Protein AF-A0A2D5WBP6-F1 (afdb_monomer)

Radius of gyration: 23.37 Å; Cα contacts (8 Å, |Δi|>4): 353; chains: 1; bounding box: 49×38×95 Å

Solvent-accessible surface area (backbone atoms only — not comparable to full-atom values): 12247 Å² total; per-residue (Å²): 132,54,73,69,54,52,53,49,34,51,57,61,33,51,63,61,48,54,41,59,81,73,72,44,51,53,65,51,37,51,44,50,39,27,38,42,24,31,17,54,13,14,31,41,15,18,74,62,54,48,64,76,69,55,46,50,49,27,56,52,50,47,52,52,54,51,51,57,45,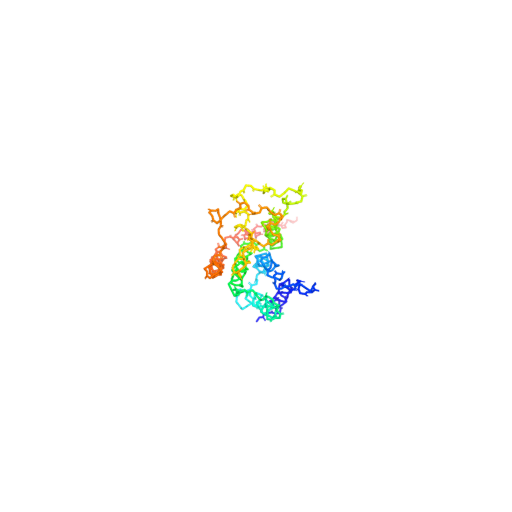33,71,73,38,96,73,54,63,84,32,46,67,24,18,51,30,23,32,47,6,38,19,31,35,15,28,20,57,10,56,78,44,42,93,45,15,68,63,52,17,52,50,43,31,50,50,34,47,46,35,49,39,54,49,44,56,52,40,74,75,48,100,60,88,62,47,76,48,59,57,71,59,48,46,50,40,44,74,63,4,43,36,40,52,24,40,11,11,16,64,40,60,47,67,73,31,72,85,34,24,70,31,29,23,41,82,78,53,46,70,90,77,51,70,72,57,56,16,89,53,52,4,55,48,34,27,53,51,9,50,49,46,34,57,55,43,59,62,59,68,73,69,69,70,67,76,70,62,70,76,67,64,74,83,81,78,81,85,82,84,81,78,88,78,134

Sequence (234 aa):
MQVRELKLVLLLGAVGYLPLAIGGSTLTLLIWLALVALAVGVLAGGLGLRPWPAGWAVPGSWMIALALVNSEAVRPLPTIVWGAMAWCGLFSLGLALGRWRPKWAWSASAATLAVCALASGLLTLGGLAEGGSGGIWPAATGALFLDLSPVAFVTECAGLDWMRHPAVYRSGGTAHMGPEVRTAWQGSLAGPGALVFGCLALVLSRHGARRQPWERQTDQTPQAQNRRHKSPAE

Foldseek 3Di:
DDPVLVVLLVVLLVQLCVCVVVVHALLRSLLSLLLQLLLSLLLCLLVPRDCPPSLVSSLVSSVVVSVVRQVPDPDHQPQLVLLSLQSLLSSLLSNLNNNVCSVCSNVSSVVSSVQLCCLQCVLLVQLVPDQDLAQSDDLLVLQVSLVSHSSQLSSLLSVDNPLPDPSRCNRRSSVPRDVVNHDRDPSVCSSNVSNVNSNVSNVVSVVVVVPPPPVVVVVPPPPPPPPPDDDDDD

pLDDT: mean 88.39, std 14.32, range [44.94, 98.62]

Mean predicted aligned error: 6.75 Å

Nearest PDB structures (foldseek):
  4fc4-assembly1_D  TM=1.980E-01  e=3.007E+00  Salmonella enterica subsp. enterica serovar Typhimurium str. ST4/74

Structure (mmCIF, N/CA/C/O backbone):
data_AF-A0A2D5WBP6-F1
#
_entry.id   AF-A0A2D5WBP6-F1
#
loop_
_atom_site.group_PDB
_atom_site.id
_atom_site.type_symbol
_atom_site.label_atom_id
_atom_site.label_alt_id
_atom_site.label_comp_id
_atom_site.label_asym_id
_atom_site.label_entity_id
_atom_site.label_seq_id
_atom_site.pdbx_PDB_ins_code
_atom_site.Cartn_x
_atom_site.Cartn_y
_atom_site.Cartn_z
_atom_site.occupancy
_atom_site.B_iso_or_equiv
_atom_site.auth_seq_id
_atom_site.auth_comp_id
_atom_site.auth_asym_id
_atom_site.auth_atom_id
_atom_site.pdbx_PDB_model_num
ATOM 1 N N . MET A 1 1 ? -23.920 -3.620 10.152 1.00 84.88 1 MET A N 1
ATOM 2 C CA . MET A 1 1 ? -22.912 -2.540 10.104 1.00 84.88 1 MET A CA 1
ATOM 3 C C . MET A 1 1 ? -23.521 -1.319 10.769 1.00 84.88 1 MET A C 1
ATOM 5 O O . MET A 1 1 ? -24.652 -0.989 10.442 1.00 84.88 1 MET A O 1
ATOM 9 N N . GLN A 1 2 ? -22.856 -0.715 11.751 1.00 94.62 2 GLN A N 1
ATOM 10 C CA . GLN A 1 2 ? -23.375 0.485 12.424 1.00 94.62 2 GLN A CA 1
ATOM 11 C C . GLN A 1 2 ? -23.222 1.720 11.517 1.00 94.62 2 GLN A C 1
ATOM 13 O O . GLN A 1 2 ? -22.303 1.769 10.701 1.00 94.62 2 GLN A O 1
ATOM 18 N N . VAL A 1 3 ? -24.057 2.755 11.689 1.00 95.56 3 VAL A N 1
ATOM 19 C CA . VAL A 1 3 ? -23.983 4.010 10.899 1.00 95.56 3 VAL A CA 1
ATOM 20 C C . VAL A 1 3 ? -22.582 4.634 10.947 1.00 95.56 3 VAL A C 1
ATOM 22 O O . VAL A 1 3 ? -22.075 5.122 9.940 1.00 95.56 3 VAL A O 1
ATOM 25 N N . ARG A 1 4 ? -21.918 4.573 12.107 1.00 96.06 4 ARG A N 1
ATOM 26 C CA . ARG A 1 4 ? -20.530 5.027 12.267 1.00 96.06 4 ARG A CA 1
ATOM 27 C C . ARG A 1 4 ? -19.553 4.244 11.383 1.00 96.06 4 ARG A C 1
ATOM 29 O O . ARG A 1 4 ? -18.696 4.855 10.758 1.00 96.06 4 ARG A O 1
ATOM 36 N N . GLU A 1 5 ? -19.674 2.917 11.327 1.00 95.00 5 GLU A N 1
ATOM 37 C CA . GLU A 1 5 ? -18.809 2.068 10.495 1.00 95.00 5 GLU A CA 1
ATOM 38 C C . GLU A 1 5 ? -19.017 2.367 9.012 1.00 95.00 5 GLU A C 1
ATOM 40 O O . GLU A 1 5 ? -18.039 2.502 8.288 1.00 95.00 5 GLU A O 1
ATOM 45 N N . LEU A 1 6 ? -20.271 2.550 8.583 1.00 96.62 6 LEU A N 1
ATOM 46 C CA . LEU A 1 6 ? -20.590 2.939 7.210 1.00 96.62 6 LEU A CA 1
ATOM 47 C C . LEU A 1 6 ? -19.904 4.257 6.830 1.00 96.62 6 LEU A C 1
ATOM 49 O O . LEU A 1 6 ? -19.245 4.325 5.798 1.00 96.62 6 LEU A O 1
ATOM 53 N N . LYS A 1 7 ? -20.009 5.288 7.682 1.00 96.88 7 LYS A N 1
ATOM 54 C CA . LYS A 1 7 ? -19.348 6.583 7.450 1.00 96.88 7 LYS A CA 1
ATOM 55 C C . LYS A 1 7 ? -17.833 6.428 7.313 1.00 96.88 7 LYS A C 1
ATOM 57 O O . LYS A 1 7 ? -17.249 7.018 6.414 1.00 96.88 7 LYS A O 1
ATOM 62 N N . LEU A 1 8 ? -17.204 5.617 8.167 1.00 96.44 8 LEU A N 1
ATOM 63 C CA . LEU A 1 8 ? -15.766 5.352 8.078 1.00 96.44 8 LEU A CA 1
ATOM 64 C C . LEU A 1 8 ? -15.395 4.608 6.794 1.00 96.44 8 LEU A C 1
ATOM 66 O O . LEU A 1 8 ? -14.428 4.990 6.148 1.00 96.44 8 LEU A O 1
ATOM 70 N N . VAL A 1 9 ? -16.162 3.589 6.400 1.00 96.81 9 VAL A N 1
ATOM 71 C CA . VAL A 1 9 ? -15.934 2.858 5.144 1.00 96.81 9 VAL A CA 1
ATOM 72 C C . VAL A 1 9 ? -16.043 3.793 3.944 1.00 96.81 9 VAL A C 1
ATOM 74 O O . VAL A 1 9 ? -15.182 3.745 3.075 1.00 96.81 9 VAL A O 1
ATOM 77 N N . LEU A 1 10 ? -17.048 4.672 3.912 1.00 97.19 10 LEU A N 1
ATOM 78 C CA . LEU A 1 10 ? -17.216 5.645 2.832 1.00 97.19 10 LEU A CA 1
ATOM 79 C C . LEU A 1 10 ? -16.068 6.659 2.793 1.00 97.19 10 LEU A C 1
ATOM 81 O O . LEU A 1 10 ? -15.509 6.892 1.729 1.00 97.19 10 LEU A O 1
ATOM 85 N N . LEU A 1 11 ? -15.683 7.225 3.942 1.00 97.12 11 LEU A N 1
ATOM 86 C CA . LEU A 1 11 ? -14.599 8.209 4.022 1.00 97.12 11 LEU A CA 1
ATOM 87 C C . LEU A 1 11 ? -13.245 7.604 3.637 1.00 97.12 11 LEU A C 1
ATOM 89 O O . LEU A 1 11 ? -12.533 8.166 2.812 1.00 97.12 11 LEU A O 1
ATOM 93 N N . LEU A 1 12 ? -12.891 6.452 4.211 1.00 96.69 12 LEU A N 1
ATOM 94 C CA . LEU A 1 12 ? -11.624 5.774 3.926 1.00 96.69 12 LEU A CA 1
ATOM 95 C C . LEU A 1 12 ? -11.617 5.181 2.515 1.00 96.69 12 LEU A C 1
ATOM 97 O O . LEU A 1 12 ? -10.601 5.239 1.832 1.00 96.69 12 LEU A O 1
ATOM 101 N N . GLY A 1 13 ? -12.761 4.667 2.059 1.00 95.88 13 GLY A N 1
ATOM 102 C CA . GLY A 1 13 ? -12.978 4.238 0.684 1.00 95.88 13 GLY A CA 1
ATOM 103 C C . GLY A 1 13 ? -12.700 5.377 -0.290 1.00 95.88 13 GLY A C 1
ATOM 104 O O . GLY A 1 13 ? -11.861 5.211 -1.168 1.00 95.88 13 GLY A O 1
ATOM 105 N N . ALA A 1 14 ? -13.312 6.548 -0.082 1.00 97.12 14 ALA A N 1
ATOM 106 C CA . ALA A 1 14 ? -13.176 7.726 -0.942 1.00 97.12 14 ALA A CA 1
ATOM 107 C C . ALA A 1 14 ? -11.716 8.150 -1.183 1.00 97.12 14 ALA A C 1
ATOM 109 O O . ALA A 1 14 ? -11.385 8.563 -2.293 1.00 97.12 14 ALA A O 1
ATOM 110 N N . VAL A 1 15 ? -10.824 7.974 -0.197 1.00 96.81 15 VAL A N 1
ATOM 111 C CA . VAL A 1 15 ? -9.387 8.280 -0.344 1.00 96.81 15 VAL A CA 1
ATOM 112 C C . VAL A 1 15 ? -8.768 7.539 -1.532 1.00 96.81 15 VAL A C 1
ATOM 114 O O . VAL A 1 15 ? -7.964 8.121 -2.254 1.00 96.81 15 VAL A O 1
ATOM 117 N N . GLY A 1 16 ? -9.161 6.289 -1.789 1.00 95.44 16 GLY A N 1
ATOM 118 C CA . GLY A 1 16 ? -8.625 5.498 -2.902 1.00 95.44 16 GLY A CA 1
ATOM 119 C C . GLY A 1 16 ? -9.040 5.989 -4.293 1.00 95.44 16 GLY A C 1
ATOM 120 O O . GLY A 1 16 ? -8.371 5.659 -5.265 1.00 95.44 16 GLY A O 1
ATOM 121 N N . TYR A 1 17 ? -10.093 6.805 -4.402 1.00 96.38 17 TYR A N 1
ATOM 122 C CA . TYR A 1 17 ? -10.635 7.280 -5.683 1.00 96.38 17 TYR A CA 1
ATOM 123 C C . TYR A 1 17 ? -10.051 8.625 -6.129 1.00 96.38 17 TYR A C 1
ATOM 125 O O . TYR A 1 17 ? -10.370 9.088 -7.223 1.00 96.38 17 TYR A O 1
ATOM 133 N N . LEU A 1 18 ? -9.193 9.257 -5.318 1.00 96.31 18 LEU A N 1
ATOM 134 C CA . LEU A 1 18 ? -8.644 10.585 -5.608 1.00 96.31 18 LEU A CA 1
ATOM 135 C C . LEU A 1 18 ? -7.992 10.698 -7.006 1.00 96.31 18 LEU A C 1
ATOM 137 O O . LEU A 1 18 ? -8.268 11.684 -7.689 1.00 96.31 18 LEU A O 1
ATOM 141 N N . PRO A 1 19 ? -7.216 9.709 -7.501 1.00 96.38 19 PRO A N 1
ATOM 142 C CA . PRO A 1 19 ? -6.655 9.765 -8.851 1.00 96.38 19 PRO A CA 1
ATOM 143 C C . PRO A 1 19 ? -7.711 9.819 -9.955 1.00 96.38 19 PRO A C 1
ATOM 145 O O . PRO A 1 19 ? -7.468 10.413 -10.998 1.00 96.38 19 PRO A O 1
ATOM 148 N N . LEU A 1 20 ? -8.888 9.227 -9.746 1.00 95.69 20 LEU A N 1
ATOM 149 C CA . LEU A 1 20 ? -9.944 9.202 -10.761 1.00 95.69 20 LEU A CA 1
ATOM 150 C C . LEU A 1 20 ? -10.606 10.569 -10.919 1.00 95.69 20 LEU A C 1
ATOM 152 O O . LEU A 1 20 ? -10.961 10.950 -12.030 1.00 95.69 20 LEU A O 1
ATOM 156 N N . ALA A 1 21 ? -10.689 11.343 -9.834 1.00 95.38 21 ALA A N 1
ATOM 157 C CA . ALA A 1 21 ? -11.211 12.708 -9.866 1.00 95.38 21 ALA A CA 1
ATOM 158 C C . ALA A 1 21 ? -10.348 13.665 -10.710 1.00 95.38 21 ALA A C 1
ATOM 160 O O . ALA A 1 21 ? -10.847 14.685 -11.174 1.00 95.38 21 ALA A O 1
ATOM 161 N N . ILE A 1 22 ? -9.071 13.332 -10.928 1.00 95.38 22 ILE A N 1
ATOM 162 C CA . ILE A 1 22 ? -8.126 14.112 -11.741 1.00 95.38 22 ILE A CA 1
ATOM 163 C C . ILE A 1 22 ? -7.831 13.461 -13.105 1.00 95.38 22 ILE A C 1
ATOM 165 O O . ILE A 1 22 ? -6.866 13.837 -13.763 1.00 95.38 22 ILE A O 1
ATOM 169 N N . GLY A 1 23 ? -8.631 12.473 -13.529 1.00 94.12 23 GLY A N 1
ATOM 170 C CA . GLY A 1 23 ? -8.447 11.784 -14.815 1.00 94.12 23 GLY A CA 1
ATOM 171 C C . GLY A 1 23 ? -7.235 10.844 -14.861 1.00 94.12 23 GLY A C 1
ATOM 172 O O . GLY A 1 23 ? -6.637 10.645 -15.916 1.00 94.12 23 GLY A O 1
ATOM 173 N N . GLY A 1 24 ? -6.832 10.291 -13.716 1.00 93.81 24 GLY A N 1
ATOM 174 C CA . GLY A 1 24 ? -5.684 9.397 -13.595 1.00 93.81 24 GLY A CA 1
ATOM 175 C C . GLY A 1 24 ? -5.861 8.066 -14.332 1.00 93.81 24 GLY A C 1
ATOM 176 O O . GLY A 1 24 ? -6.951 7.505 -14.405 1.00 93.81 24 GLY A O 1
ATOM 177 N N . SER A 1 25 ? -4.749 7.535 -14.841 1.00 95.81 25 SER A N 1
ATOM 178 C CA . SER A 1 25 ? -4.693 6.217 -15.489 1.00 95.81 25 SER A CA 1
ATOM 179 C C . SER A 1 25 ? -4.778 5.058 -14.482 1.00 95.81 25 SER A C 1
ATOM 181 O O . SER A 1 25 ? -4.604 5.255 -13.277 1.00 95.81 25 SER A O 1
ATOM 183 N N . THR A 1 26 ? -4.933 3.820 -14.968 1.00 96.38 26 THR A N 1
ATOM 184 C CA . THR A 1 26 ? -4.858 2.598 -14.142 1.00 96.38 26 THR A CA 1
ATOM 185 C C . THR A 1 26 ? -3.566 2.521 -13.330 1.00 96.38 26 THR A C 1
ATOM 187 O O . THR A 1 26 ? -3.593 2.173 -12.151 1.00 96.38 26 THR A O 1
ATOM 190 N N . LEU A 1 27 ? -2.431 2.887 -13.937 1.00 96.00 27 LEU A N 1
ATOM 191 C CA . LEU A 1 27 ? -1.142 2.907 -13.251 1.00 96.00 27 LEU A CA 1
ATOM 192 C C . LEU A 1 27 ? -1.107 3.987 -12.163 1.00 96.00 27 LEU A C 1
ATOM 194 O O . LEU A 1 27 ? -0.645 3.727 -11.057 1.00 96.00 27 LEU A O 1
ATOM 198 N N . THR A 1 28 ? -1.643 5.177 -12.444 1.00 96.12 28 THR A N 1
ATOM 199 C CA . THR A 1 28 ? -1.750 6.264 -11.458 1.00 96.12 28 THR A CA 1
ATOM 200 C C . THR A 1 28 ? -2.588 5.835 -10.254 1.00 96.12 28 THR A C 1
ATOM 202 O O . THR A 1 28 ? -2.184 6.063 -9.113 1.00 96.12 28 THR A O 1
ATOM 205 N N . LEU A 1 29 ? -3.720 5.167 -10.497 1.00 97.38 29 LEU A N 1
ATOM 206 C CA . LEU A 1 29 ? -4.553 4.599 -9.440 1.00 97.38 29 LEU A CA 1
ATOM 207 C C . LEU A 1 29 ? -3.783 3.546 -8.634 1.00 97.38 29 LEU A C 1
ATOM 209 O O . LEU A 1 29 ? -3.789 3.597 -7.409 1.00 97.38 29 LEU A O 1
ATOM 213 N N . LEU A 1 30 ? -3.082 2.625 -9.298 1.00 97.12 30 LEU A N 1
ATOM 214 C CA . LEU A 1 30 ? -2.323 1.574 -8.621 1.00 97.12 30 LEU A CA 1
ATOM 215 C C . LEU A 1 30 ? -1.198 2.137 -7.736 1.00 97.12 30 LEU A C 1
ATOM 217 O O . LEU A 1 30 ? -1.058 1.711 -6.591 1.00 97.12 30 LEU A O 1
ATOM 221 N N . ILE A 1 31 ? -0.435 3.116 -8.236 1.00 96.88 31 ILE A N 1
ATOM 222 C CA . ILE A 1 31 ? 0.614 3.816 -7.476 1.00 96.88 31 ILE A CA 1
ATOM 223 C C . ILE A 1 31 ? 0.009 4.487 -6.240 1.00 96.88 31 ILE A C 1
ATOM 225 O O . ILE A 1 31 ? 0.534 4.352 -5.136 1.00 96.88 31 ILE A O 1
ATOM 229 N N . TRP A 1 32 ? -1.117 5.182 -6.409 1.00 97.94 32 TRP A N 1
ATOM 230 C CA . TRP A 1 32 ? -1.810 5.830 -5.302 1.00 97.94 32 TRP A CA 1
ATOM 231 C C . TRP A 1 32 ? -2.267 4.828 -4.242 1.00 97.94 32 TRP A C 1
ATOM 233 O O . TRP A 1 32 ? -1.980 5.013 -3.061 1.00 97.94 32 TRP A O 1
ATOM 243 N N . LEU A 1 33 ? -2.918 3.736 -4.656 1.00 98.12 33 LEU A N 1
ATOM 244 C CA . LEU A 1 33 ? -3.364 2.678 -3.750 1.00 98.12 33 LEU A CA 1
ATOM 245 C C . LEU A 1 33 ? -2.189 2.048 -2.995 1.00 98.12 33 LEU A C 1
ATOM 247 O O . LEU A 1 33 ? -2.295 1.830 -1.790 1.00 98.12 33 LEU A O 1
ATOM 251 N N . ALA A 1 34 ? -1.053 1.822 -3.659 1.00 98.06 34 ALA A N 1
ATOM 252 C CA . ALA A 1 34 ? 0.156 1.313 -3.019 1.00 98.06 34 ALA A CA 1
ATOM 253 C C . ALA A 1 34 ? 0.676 2.246 -1.910 1.00 98.06 34 ALA A C 1
ATOM 255 O O . ALA A 1 34 ? 1.062 1.775 -0.840 1.00 98.06 34 ALA A O 1
ATOM 256 N N . LEU A 1 35 ? 0.638 3.564 -2.138 1.00 97.75 35 LEU A N 1
ATOM 257 C CA . LEU A 1 35 ? 1.054 4.568 -1.155 1.00 97.75 35 LEU A CA 1
ATOM 258 C C . LEU A 1 35 ? 0.102 4.650 0.041 1.00 97.75 35 LEU A C 1
ATOM 260 O O . LEU A 1 35 ? 0.549 4.721 1.187 1.00 97.75 35 LEU A O 1
ATOM 264 N N . VAL A 1 36 ? -1.210 4.662 -0.209 1.00 98.31 36 VAL A N 1
ATOM 265 C CA . VAL A 1 36 ? -2.195 4.946 0.846 1.00 98.31 36 VAL A CA 1
ATOM 266 C C . VAL A 1 36 ? -2.657 3.706 1.602 1.00 98.31 36 VAL A C 1
ATOM 268 O O . VAL A 1 36 ? -3.095 3.845 2.741 1.00 98.31 36 VAL A O 1
ATOM 271 N N . ALA A 1 37 ? -2.555 2.500 1.030 1.00 98.19 37 ALA A N 1
ATOM 272 C CA . ALA A 1 37 ? -3.151 1.293 1.608 1.00 98.19 37 ALA A CA 1
ATOM 273 C C . ALA A 1 37 ? -2.723 1.045 3.060 1.00 98.19 37 ALA A C 1
ATOM 275 O O . ALA A 1 37 ? -3.580 0.885 3.933 1.00 98.19 37 ALA A O 1
ATOM 276 N N . LEU A 1 38 ? -1.415 1.071 3.338 1.00 98.38 38 LEU A N 1
ATOM 277 C CA . LEU A 1 38 ? -0.888 0.843 4.685 1.00 98.38 38 LEU A CA 1
ATOM 278 C C . LEU A 1 38 ? -1.359 1.931 5.664 1.00 98.38 38 LEU A C 1
ATOM 280 O O . LEU A 1 38 ? -1.859 1.614 6.742 1.00 98.38 38 LEU A O 1
ATOM 284 N N . ALA A 1 39 ? -1.262 3.206 5.277 1.00 98.12 39 ALA A N 1
ATOM 285 C CA . ALA A 1 39 ? -1.651 4.342 6.112 1.00 98.12 39 ALA A CA 1
ATOM 286 C C . ALA A 1 39 ? -3.157 4.350 6.429 1.00 98.12 39 ALA A C 1
ATOM 288 O O . ALA A 1 39 ? -3.553 4.459 7.590 1.00 98.12 39 ALA A O 1
ATOM 289 N N . VAL A 1 40 ? -4.005 4.149 5.417 1.00 98.25 40 VAL A N 1
ATOM 290 C CA . VAL A 1 40 ? -5.460 4.040 5.592 1.00 98.25 40 VAL A CA 1
ATOM 291 C C . VAL A 1 40 ? -5.804 2.834 6.468 1.00 98.25 40 VAL A C 1
ATOM 293 O O . VAL A 1 40 ? -6.685 2.938 7.321 1.00 98.25 40 VAL A O 1
ATOM 296 N N . GLY A 1 41 ? -5.076 1.721 6.330 1.00 98.12 41 GLY A N 1
ATOM 297 C CA . GLY A 1 41 ? -5.1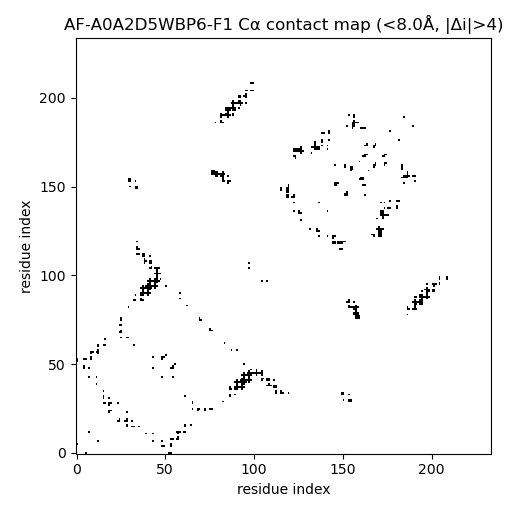60 0.587 7.247 1.00 98.12 41 GLY A CA 1
ATOM 298 C C . GLY A 1 41 ? -4.871 0.998 8.695 1.00 98.12 41 GLY A C 1
ATOM 299 O O . GLY A 1 41 ? -5.687 0.736 9.580 1.00 98.12 41 GLY A O 1
ATOM 300 N N . VAL A 1 42 ? -3.756 1.695 8.947 1.00 98.25 42 VAL A N 1
ATOM 301 C CA . VAL A 1 42 ? -3.385 2.205 10.285 1.00 98.25 42 VAL A CA 1
ATOM 302 C C . VAL A 1 42 ? -4.492 3.076 10.869 1.00 98.25 42 VAL A C 1
ATOM 304 O O . VAL A 1 42 ? -4.910 2.862 12.012 1.00 98.25 42 VAL A O 1
ATOM 307 N N . LEU A 1 43 ? -5.024 4.010 10.083 1.00 98.00 43 LEU A N 1
ATOM 308 C CA . LEU A 1 43 ? -6.117 4.872 10.518 1.00 98.00 43 LEU A CA 1
ATOM 309 C C . LEU A 1 43 ? -7.380 4.061 10.840 1.00 98.00 43 LEU A C 1
ATOM 311 O O . LEU A 1 43 ? -7.955 4.218 11.916 1.00 98.00 43 LEU A O 1
ATOM 315 N N . ALA A 1 44 ? -7.781 3.139 9.960 1.00 97.69 44 ALA A N 1
ATOM 316 C CA . ALA A 1 44 ? -8.929 2.259 10.174 1.00 97.69 44 ALA A CA 1
ATOM 317 C C . ALA A 1 44 ? -8.792 1.439 11.469 1.00 97.69 44 ALA A C 1
ATOM 319 O O . ALA A 1 44 ? -9.751 1.300 12.235 1.00 97.69 44 ALA A O 1
ATOM 320 N N . GLY A 1 45 ? -7.590 0.922 11.733 1.00 97.06 45 GLY A N 1
ATOM 321 C CA . GLY A 1 45 ? -7.285 0.106 12.904 1.00 97.06 45 GLY A CA 1
ATOM 322 C C . GLY A 1 45 ? -7.364 0.919 14.190 1.00 97.06 45 GLY A C 1
ATOM 323 O O . GLY A 1 45 ? -8.001 0.486 15.152 1.00 97.06 45 GLY A O 1
ATOM 324 N N . GLY A 1 46 ? -6.782 2.120 14.178 1.00 96.75 46 GLY A N 1
ATOM 325 C CA . GLY A 1 46 ? -6.784 3.031 15.320 1.00 96.75 46 GLY A CA 1
ATOM 326 C C . GLY A 1 46 ? -8.157 3.637 15.624 1.00 96.75 46 GLY A C 1
ATOM 327 O O . GLY A 1 46 ? -8.494 3.832 16.789 1.00 96.75 46 GLY A O 1
ATOM 328 N N . LEU A 1 47 ? -8.998 3.840 14.603 1.00 96.44 47 LEU A N 1
ATOM 329 C CA . LEU A 1 47 ? -10.395 4.271 14.760 1.00 96.44 47 LEU A CA 1
ATOM 330 C C . LEU A 1 47 ? -11.342 3.142 15.208 1.00 96.44 47 LEU A C 1
ATOM 332 O O . LEU A 1 47 ? -12.528 3.393 15.455 1.00 96.44 47 LEU A O 1
ATOM 336 N N . GLY A 1 48 ? -10.829 1.914 15.333 1.00 95.44 48 GLY A N 1
ATOM 337 C CA . GLY A 1 48 ? -11.564 0.761 15.841 1.00 95.44 48 GLY A CA 1
ATOM 338 C C . GLY A 1 48 ? -12.467 0.081 14.812 1.00 95.44 48 GLY A C 1
ATOM 339 O O . GLY A 1 48 ? -13.412 -0.604 15.208 1.00 95.44 48 GLY A O 1
ATOM 340 N N . LEU A 1 49 ? -12.199 0.235 13.509 1.00 96.50 49 LEU A N 1
ATOM 341 C CA . LEU A 1 49 ? -12.989 -0.417 12.465 1.00 96.50 49 LEU A CA 1
ATOM 342 C C . LEU A 1 49 ? -12.959 -1.944 12.656 1.00 96.50 49 LEU A C 1
ATOM 344 O O . LEU A 1 49 ? -11.908 -2.554 12.901 1.00 96.50 49 LEU A O 1
ATOM 348 N N . ARG A 1 50 ? -14.131 -2.586 12.598 1.00 95.81 50 ARG A N 1
ATOM 349 C CA . ARG A 1 50 ? -14.227 -4.046 12.722 1.00 95.81 50 ARG A CA 1
ATOM 350 C C . ARG A 1 50 ? -13.651 -4.683 11.457 1.00 95.81 50 ARG A C 1
ATOM 352 O O . ARG A 1 50 ? -14.107 -4.330 10.374 1.00 95.81 50 ARG A O 1
ATOM 359 N N . PRO A 1 51 ? -12.710 -5.641 11.561 1.00 94.25 51 PRO A N 1
ATOM 360 C CA . PRO A 1 51 ? -12.088 -6.237 10.381 1.00 94.25 51 PRO A CA 1
ATOM 361 C C . PRO A 1 51 ? -13.087 -6.843 9.399 1.00 94.25 51 PRO A C 1
ATOM 363 O O . PRO A 1 51 ? -12.965 -6.650 8.199 1.00 94.25 51 PRO A O 1
ATOM 366 N N . TRP A 1 52 ? -14.103 -7.532 9.918 1.00 94.56 52 TRP A N 1
ATOM 367 C CA . TRP A 1 52 ? -15.175 -8.113 9.122 1.00 94.56 52 TRP A CA 1
ATOM 368 C C . TRP A 1 52 ? -16.539 -7.622 9.625 1.00 94.56 52 TRP A C 1
ATOM 370 O O . TRP A 1 52 ? -16.754 -7.625 10.844 1.00 94.56 52 TRP A O 1
ATOM 380 N N . PRO A 1 53 ? -17.462 -7.224 8.728 1.00 94.69 53 PRO A N 1
ATOM 381 C CA . PRO A 1 53 ? -17.273 -7.029 7.279 1.00 94.69 53 PRO A CA 1
ATOM 382 C C . PRO A 1 53 ? -16.698 -5.645 6.910 1.00 94.69 53 PRO A C 1
ATOM 384 O O . PRO A 1 53 ? -16.175 -5.471 5.816 1.00 94.69 53 PRO A O 1
ATOM 387 N N . ALA A 1 54 ? -16.773 -4.661 7.814 1.00 94.75 54 ALA A N 1
ATOM 388 C CA . ALA A 1 54 ? -16.508 -3.256 7.489 1.00 94.75 54 ALA A CA 1
ATOM 389 C C . ALA A 1 54 ? -15.063 -2.987 7.024 1.00 94.75 54 ALA A C 1
ATOM 391 O O . ALA A 1 54 ? -14.856 -2.255 6.063 1.00 94.75 54 ALA A O 1
ATOM 392 N N . GLY A 1 55 ? -14.065 -3.602 7.663 1.00 93.81 55 GLY A N 1
ATOM 393 C CA . GLY A 1 55 ? -12.655 -3.446 7.299 1.00 93.81 55 GLY A CA 1
ATOM 394 C C . GLY A 1 55 ? -12.352 -3.882 5.868 1.00 93.81 55 GLY A C 1
ATOM 395 O O . GLY A 1 55 ? -11.638 -3.173 5.174 1.00 93.81 55 GLY A O 1
ATOM 396 N N . TRP A 1 56 ? -12.945 -4.988 5.411 1.00 97.06 56 TRP A N 1
ATOM 397 C CA . TRP A 1 56 ? -12.774 -5.503 4.047 1.00 97.06 56 TRP A CA 1
ATOM 398 C C . TRP A 1 56 ? -13.582 -4.753 2.984 1.00 97.06 56 TRP A C 1
ATOM 400 O O . TRP A 1 56 ? -13.242 -4.823 1.806 1.00 97.06 56 TRP A O 1
ATOM 410 N N . ALA A 1 57 ? -14.608 -3.992 3.371 1.00 97.56 57 ALA A N 1
ATOM 411 C CA . ALA A 1 57 ? -15.365 -3.177 2.424 1.00 97.56 57 ALA A CA 1
ATOM 412 C C . ALA A 1 57 ? -14.512 -2.051 1.806 1.00 97.56 57 ALA A C 1
ATOM 414 O O . ALA A 1 57 ? -14.723 -1.697 0.649 1.00 97.56 57 ALA A O 1
ATOM 415 N N . VAL A 1 58 ? -13.523 -1.524 2.542 1.00 98.00 58 VAL A N 1
ATOM 416 C CA . VAL A 1 58 ? -12.597 -0.486 2.049 1.00 98.00 58 VAL A CA 1
ATOM 417 C C . VAL A 1 58 ? -11.749 -1.003 0.875 1.00 98.00 58 VAL A C 1
ATOM 419 O O . VAL A 1 58 ? -11.947 -0.500 -0.235 1.00 98.00 58 VAL A O 1
ATOM 422 N N . PRO A 1 59 ? -10.888 -2.033 1.045 1.00 98.06 59 PRO A N 1
ATOM 423 C CA . PRO A 1 59 ? -10.157 -2.621 -0.069 1.00 98.06 59 PRO A CA 1
ATOM 424 C C . PRO A 1 59 ? -11.110 -3.199 -1.129 1.00 98.06 59 PRO A C 1
ATOM 426 O O . PRO A 1 59 ? -10.918 -2.972 -2.317 1.00 98.06 59 PRO A O 1
ATOM 429 N N . GLY A 1 60 ? -12.211 -3.852 -0.746 1.00 97.88 60 GLY A N 1
ATOM 430 C CA . GLY A 1 60 ? -13.185 -4.354 -1.724 1.00 97.88 60 GLY A CA 1
ATOM 431 C C . GLY A 1 60 ? -13.681 -3.267 -2.688 1.00 97.88 60 GLY A C 1
ATOM 432 O O . GLY A 1 60 ? -13.751 -3.491 -3.894 1.00 97.88 60 GLY A O 1
ATOM 433 N N . SER A 1 61 ? -13.934 -2.057 -2.182 1.00 97.75 61 SER A N 1
ATOM 434 C CA . SER A 1 61 ? -14.343 -0.924 -3.016 1.00 97.75 61 SER A CA 1
ATOM 435 C C . SER A 1 61 ? -13.235 -0.458 -3.977 1.00 97.75 61 SER A C 1
ATOM 437 O O . SER A 1 61 ? -13.498 -0.225 -5.155 1.00 97.75 61 SER A O 1
ATOM 439 N N . TRP A 1 62 ? -11.977 -0.405 -3.526 1.00 98.25 62 TRP A N 1
ATOM 440 C CA . TRP A 1 62 ? -10.843 -0.036 -4.383 1.00 98.25 62 TRP A CA 1
ATOM 441 C C . TRP A 1 62 ? -10.565 -1.084 -5.463 1.00 98.25 62 TRP A C 1
ATOM 443 O O . TRP A 1 62 ? -10.197 -0.722 -6.576 1.00 98.25 62 TRP A O 1
ATOM 453 N N . MET A 1 63 ? -10.779 -2.373 -5.170 1.00 97.88 63 MET A N 1
ATOM 454 C CA . MET A 1 63 ? -10.682 -3.441 -6.171 1.00 97.88 63 MET A CA 1
ATOM 455 C C . MET A 1 63 ? -11.701 -3.253 -7.297 1.00 97.88 63 MET A C 1
ATOM 457 O O . MET A 1 63 ? -11.346 -3.421 -8.460 1.00 97.88 63 MET A O 1
ATOM 461 N N . ILE A 1 64 ? -12.939 -2.870 -6.966 1.00 97.19 64 ILE A N 1
ATOM 462 C CA . ILE A 1 64 ? -13.977 -2.572 -7.964 1.00 97.19 64 ILE A CA 1
ATOM 463 C C . ILE A 1 64 ? -13.541 -1.390 -8.834 1.00 97.19 64 ILE A C 1
ATOM 465 O O . ILE A 1 64 ? -13.569 -1.489 -10.057 1.00 97.19 64 ILE A O 1
ATOM 469 N N . ALA A 1 65 ? -13.076 -0.301 -8.216 1.00 96.62 65 ALA A N 1
ATOM 470 C CA . ALA A 1 65 ? -12.585 0.872 -8.938 1.00 96.62 65 ALA A CA 1
ATOM 471 C C . ALA A 1 65 ? -11.438 0.518 -9.898 1.00 96.62 65 ALA A C 1
ATOM 473 O O . ALA A 1 65 ? -11.453 0.896 -11.066 1.00 96.62 65 ALA A O 1
ATOM 474 N N . LEU A 1 66 ? -10.464 -0.253 -9.410 1.00 96.88 66 LEU A N 1
ATOM 475 C CA . LEU A 1 66 ? -9.315 -0.691 -10.190 1.00 96.88 66 LEU A CA 1
ATOM 476 C C . LEU A 1 66 ? -9.724 -1.601 -11.355 1.00 96.88 66 LEU A C 1
ATOM 478 O O . LEU A 1 66 ? -9.194 -1.444 -12.451 1.00 96.88 66 LEU A O 1
ATOM 482 N N . ALA A 1 67 ? -10.672 -2.517 -11.140 1.00 96.62 67 ALA A N 1
ATOM 483 C CA . ALA A 1 67 ? -11.189 -3.394 -12.187 1.00 96.62 67 ALA A CA 1
ATOM 484 C C . ALA A 1 67 ? -11.879 -2.601 -13.307 1.00 96.62 67 ALA A C 1
ATOM 486 O O . ALA A 1 67 ? -11.578 -2.837 -14.474 1.00 96.62 67 ALA A O 1
ATOM 487 N N . LEU A 1 68 ? -12.728 -1.628 -12.951 1.00 96.88 68 LEU A N 1
ATOM 488 C CA . LEU A 1 68 ? -13.415 -0.755 -13.911 1.00 96.88 68 LEU A CA 1
ATOM 489 C C . LEU A 1 68 ? -12.429 0.106 -14.709 1.00 96.88 68 LEU A C 1
ATOM 491 O O . LEU A 1 68 ? -12.523 0.219 -1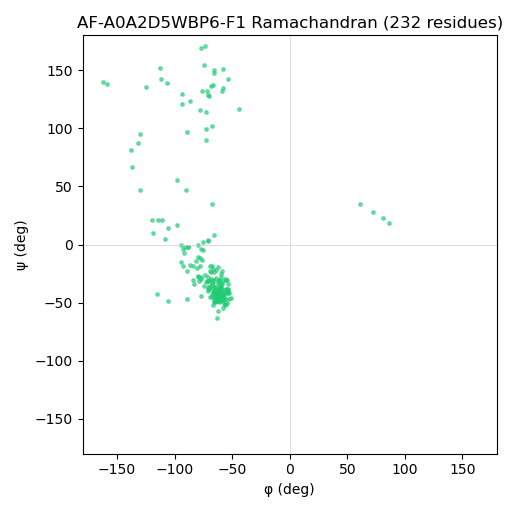5.922 1.00 96.88 68 LEU A O 1
ATOM 495 N N . VAL A 1 69 ? -11.438 0.699 -14.045 1.00 96.75 69 VAL A N 1
ATOM 496 C CA . VAL A 1 69 ? -10.457 1.559 -14.726 1.00 96.75 69 VAL A CA 1
ATOM 497 C C . VAL A 1 69 ? -9.509 0.736 -15.602 1.00 96.75 69 VAL A C 1
ATOM 499 O O . VAL A 1 69 ? -9.037 1.217 -16.626 1.00 96.75 69 VAL A O 1
ATOM 502 N N . ASN A 1 70 ? -9.204 -0.506 -15.220 1.00 96.06 70 ASN A N 1
ATOM 503 C CA . ASN A 1 70 ? -8.369 -1.397 -16.022 1.00 96.06 70 ASN A CA 1
ATOM 504 C C . ASN A 1 70 ? -9.112 -2.005 -17.220 1.00 96.06 70 ASN A C 1
ATOM 506 O O . ASN A 1 70 ? -8.460 -2.279 -18.222 1.00 96.06 70 ASN A O 1
ATOM 510 N N . SER A 1 71 ? -10.433 -2.219 -17.146 1.00 96.25 71 SER A N 1
ATOM 511 C CA . SER A 1 71 ? -11.209 -2.731 -18.289 1.00 96.25 71 SER A CA 1
ATOM 512 C C . SER A 1 71 ? -11.284 -1.731 -19.440 1.00 96.25 71 SER A C 1
ATOM 514 O O . SER A 1 71 ? -11.299 -2.143 -20.594 1.00 96.25 71 SER A O 1
ATOM 516 N N . GLU A 1 72 ? -11.260 -0.435 -19.129 1.00 96.19 72 GLU A N 1
ATOM 517 C CA . GLU A 1 72 ? -11.265 0.655 -20.116 1.00 96.19 72 GLU A CA 1
ATOM 518 C C . GLU A 1 72 ? -9.852 1.064 -20.577 1.00 96.19 72 GLU A C 1
ATOM 520 O O . GLU A 1 72 ? -9.682 1.962 -21.404 1.00 96.19 72 GLU A O 1
ATOM 525 N N . ALA A 1 73 ? -8.800 0.451 -20.026 1.00 94.69 73 ALA A N 1
ATOM 526 C CA . ALA A 1 73 ? -7.431 0.851 -20.315 1.00 94.69 73 ALA A CA 1
ATOM 527 C C . ALA A 1 73 ? -6.981 0.363 -21.699 1.00 94.69 73 ALA A C 1
ATOM 529 O O . ALA A 1 73 ? -7.039 -0.823 -22.006 1.00 94.69 73 ALA A O 1
ATOM 530 N N . VAL A 1 74 ? -6.385 1.262 -22.492 1.00 95.06 74 VAL A N 1
ATOM 531 C CA . VAL A 1 74 ? -5.752 0.915 -23.785 1.00 95.06 74 VAL A CA 1
ATOM 532 C C . VAL A 1 74 ? -4.655 -0.146 -23.616 1.00 95.06 74 VAL A C 1
ATOM 534 O O . VAL A 1 74 ? -4.399 -0.943 -24.516 1.00 95.06 74 VAL A O 1
ATOM 537 N N . ARG A 1 75 ? -3.978 -0.147 -22.461 1.00 92.56 75 ARG A N 1
ATOM 538 C CA . ARG A 1 75 ? -2.950 -1.125 -22.090 1.00 92.56 75 ARG A CA 1
ATOM 539 C C . ARG A 1 75 ? -3.239 -1.636 -20.676 1.00 92.56 75 ARG A C 1
ATOM 541 O O . ARG A 1 75 ? -2.741 -1.035 -19.721 1.00 92.56 75 ARG A O 1
ATOM 548 N N . PRO A 1 76 ? -4.067 -2.683 -20.528 1.00 94.31 76 PRO A N 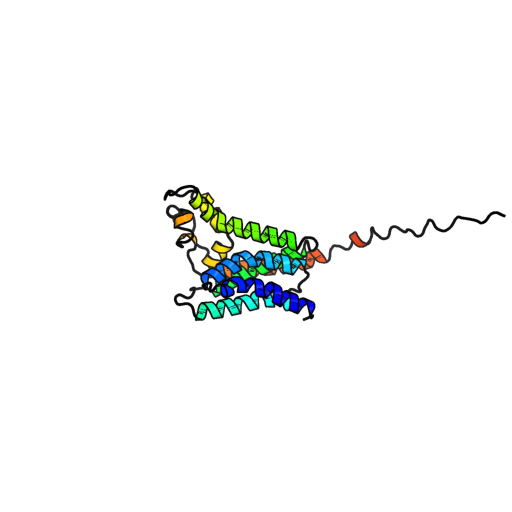1
ATOM 549 C CA . PRO A 1 76 ? -4.385 -3.228 -19.218 1.00 94.31 76 PRO A CA 1
ATOM 550 C C . PRO A 1 76 ? -3.141 -3.841 -18.572 1.00 94.31 76 PRO A C 1
ATOM 552 O O . PRO A 1 76 ? -2.239 -4.338 -19.253 1.00 94.31 76 PRO A O 1
ATOM 555 N N . LEU A 1 77 ? -3.095 -3.814 -17.242 1.00 94.25 77 LEU A N 1
ATOM 556 C CA . LEU A 1 77 ? -2.001 -4.422 -16.491 1.00 94.25 77 LEU A CA 1
ATOM 557 C C . LEU A 1 77 ? -2.110 -5.953 -16.551 1.00 94.25 77 LEU A C 1
ATOM 559 O O . LEU A 1 77 ? -3.191 -6.491 -16.289 1.00 94.25 77 LEU A O 1
ATOM 563 N N . PRO A 1 78 ? -1.011 -6.668 -16.850 1.00 93.88 78 PRO A N 1
ATOM 564 C CA . PRO A 1 78 ? -1.058 -8.093 -17.171 1.00 93.88 78 PRO A CA 1
ATOM 565 C C . PRO A 1 78 ? -1.497 -8.956 -15.986 1.00 93.88 78 PRO A C 1
ATOM 567 O O . PRO A 1 78 ? -2.223 -9.930 -16.173 1.00 93.88 78 PRO A O 1
ATOM 570 N N . THR A 1 79 ? -1.097 -8.606 -14.759 1.00 96.06 79 THR A N 1
ATOM 571 C CA . THR A 1 79 ? -1.401 -9.404 -13.562 1.00 96.06 79 THR A CA 1
ATOM 572 C C . THR A 1 79 ? -1.987 -8.569 -12.428 1.00 96.06 79 THR A C 1
ATOM 574 O O . THR A 1 79 ? -1.598 -8.688 -11.265 1.00 96.06 79 THR A O 1
ATOM 577 N N . ILE A 1 80 ? -2.971 -7.727 -12.753 1.00 96.56 80 ILE A N 1
ATOM 578 C CA . ILE A 1 80 ? -3.568 -6.761 -11.818 1.00 96.56 80 ILE A CA 1
ATOM 579 C C . ILE A 1 80 ? -4.107 -7.379 -10.519 1.00 96.56 80 ILE A C 1
ATOM 581 O O . ILE A 1 80 ? -4.057 -6.746 -9.465 1.00 96.56 80 ILE A O 1
ATOM 585 N N . VAL A 1 81 ? -4.569 -8.632 -10.569 1.00 97.81 81 VAL A N 1
ATOM 586 C CA . VAL A 1 81 ? -5.073 -9.372 -9.403 1.00 97.81 81 VAL A CA 1
ATOM 587 C C . VAL A 1 81 ? -3.991 -9.536 -8.332 1.00 97.81 81 VAL A C 1
ATOM 589 O O . VAL A 1 81 ? -4.271 -9.368 -7.147 1.00 97.81 81 VAL A O 1
ATOM 592 N N . TRP A 1 82 ? -2.743 -9.793 -8.725 1.00 98.19 82 TRP A N 1
ATOM 593 C CA . TRP A 1 82 ? -1.633 -9.936 -7.781 1.00 98.19 82 TRP A CA 1
ATOM 594 C C . TRP A 1 82 ? -1.241 -8.598 -7.153 1.00 98.19 82 TRP A C 1
ATOM 596 O O . TRP A 1 82 ? -1.008 -8.537 -5.946 1.00 98.19 82 TRP A O 1
ATOM 606 N N . GLY A 1 83 ? -1.264 -7.512 -7.933 1.00 97.62 83 GLY A N 1
ATOM 607 C CA . GLY A 1 83 ? -1.140 -6.152 -7.402 1.00 97.62 83 GLY A CA 1
ATOM 608 C C . GLY A 1 83 ? -2.251 -5.827 -6.397 1.00 97.62 83 GLY A C 1
ATOM 609 O O . GLY A 1 83 ? -1.978 -5.269 -5.335 1.00 97.62 83 GLY A O 1
ATOM 610 N N . ALA A 1 84 ? -3.488 -6.254 -6.680 1.00 98.00 84 ALA A N 1
ATOM 611 C CA . ALA A 1 84 ? -4.617 -6.098 -5.768 1.00 98.00 84 ALA A CA 1
ATOM 612 C C . ALA A 1 84 ? -4.424 -6.834 -4.437 1.00 98.00 84 ALA A C 1
ATOM 614 O O . ALA A 1 84 ? -4.656 -6.266 -3.370 1.00 98.00 84 ALA A O 1
ATOM 615 N N . MET A 1 85 ? -3.941 -8.077 -4.481 1.00 98.44 85 MET A N 1
ATOM 616 C CA . MET A 1 85 ? -3.613 -8.834 -3.272 1.00 98.44 85 MET A CA 1
ATOM 617 C C . MET A 1 85 ? -2.497 -8.170 -2.460 1.00 98.44 85 MET A C 1
ATOM 619 O O . MET A 1 85 ? -2.613 -8.084 -1.236 1.00 98.44 85 MET A O 1
ATOM 623 N N . ALA A 1 86 ? -1.466 -7.643 -3.130 1.00 98.38 86 ALA A N 1
ATOM 624 C CA . ALA A 1 86 ? -0.346 -6.969 -2.483 1.00 98.38 86 ALA A CA 1
ATOM 625 C C . ALA A 1 86 ? -0.808 -5.776 -1.630 1.00 98.38 86 ALA A C 1
ATOM 627 O O . ALA A 1 86 ? -0.537 -5.734 -0.426 1.00 98.38 86 ALA A O 1
ATOM 628 N N . TRP A 1 87 ? -1.562 -4.830 -2.205 1.00 97.88 87 TRP A N 1
ATOM 629 C CA . TRP A 1 87 ? -2.008 -3.662 -1.440 1.00 97.88 87 TRP A CA 1
ATOM 630 C C . TRP A 1 87 ? -3.130 -3.999 -0.436 1.00 97.88 87 TRP A C 1
ATOM 632 O O . TRP A 1 87 ? -3.195 -3.373 0.622 1.00 97.88 87 TRP A O 1
ATOM 642 N N . CYS A 1 88 ? -3.946 -5.038 -0.667 1.00 98.38 88 CYS A N 1
ATOM 643 C CA . CYS A 1 88 ? -4.848 -5.591 0.358 1.00 98.38 88 CYS A CA 1
ATOM 644 C C . CYS A 1 88 ? -4.075 -6.130 1.578 1.00 98.38 88 CYS A C 1
ATOM 646 O O . CYS A 1 88 ? -4.500 -5.951 2.726 1.00 98.38 88 CYS A O 1
ATOM 648 N N . GLY A 1 89 ? -2.925 -6.767 1.341 1.00 98.31 89 GLY A N 1
ATOM 649 C CA . GLY A 1 89 ? -1.990 -7.192 2.381 1.00 98.31 89 GLY A CA 1
ATOM 650 C C . GLY A 1 89 ? -1.432 -6.015 3.176 1.00 98.31 89 GLY A C 1
ATOM 651 O O . GLY A 1 89 ? -1.511 -6.018 4.406 1.00 98.31 89 GLY A O 1
ATOM 652 N N . LEU A 1 90 ? -0.971 -4.966 2.484 1.00 98.44 90 LEU A N 1
ATOM 653 C CA . LEU A 1 90 ? -0.512 -3.720 3.113 1.00 98.44 90 LEU A CA 1
ATOM 654 C C . LEU A 1 90 ? -1.615 -3.064 3.954 1.00 98.44 90 LEU A C 1
ATOM 656 O O . LEU A 1 90 ? -1.378 -2.697 5.103 1.00 98.44 90 LEU A O 1
ATOM 660 N N . PHE A 1 91 ? -2.842 -2.975 3.436 1.00 98.62 91 PHE A N 1
ATOM 661 C CA . PHE A 1 91 ? -3.985 -2.461 4.192 1.00 98.62 91 PHE A CA 1
ATOM 662 C C . PHE A 1 91 ? -4.251 -3.282 5.461 1.00 98.62 91 PHE A C 1
ATOM 664 O O . PHE A 1 91 ? -4.436 -2.718 6.540 1.00 98.62 91 PHE A O 1
ATOM 671 N N . SER A 1 92 ? -4.227 -4.613 5.359 1.00 98.06 92 SER A N 1
ATOM 672 C CA . SER A 1 92 ? -4.458 -5.516 6.495 1.00 98.06 92 SER A CA 1
ATOM 673 C C . SER A 1 92 ? -3.368 -5.400 7.563 1.00 98.06 92 SER A C 1
ATOM 675 O O . SER A 1 92 ? -3.673 -5.377 8.758 1.00 98.06 92 SER A O 1
ATOM 677 N N . LEU A 1 93 ? -2.109 -5.257 7.138 1.00 98.00 93 LEU A N 1
ATOM 678 C CA . LEU A 1 93 ? -0.982 -4.976 8.023 1.00 98.00 93 LEU A CA 1
ATOM 679 C C . LEU A 1 93 ? -1.173 -3.637 8.746 1.00 98.00 93 LEU A C 1
ATOM 681 O O . LEU A 1 93 ? -1.031 -3.565 9.966 1.00 98.00 93 LEU A O 1
ATOM 685 N N . GLY A 1 94 ? -1.574 -2.593 8.021 1.00 98.00 94 GLY A N 1
ATOM 686 C CA . GLY A 1 94 ? -1.878 -1.289 8.604 1.00 98.00 94 GLY A CA 1
ATOM 687 C C . GLY A 1 94 ? -2.999 -1.387 9.632 1.00 98.00 94 GLY A C 1
ATOM 688 O O . GLY A 1 94 ? -2.865 -0.905 10.756 1.00 98.00 94 GLY A O 1
ATOM 689 N N . LEU A 1 95 ? -4.077 -2.096 9.289 1.00 97.75 95 LEU A N 1
ATOM 690 C CA . LEU A 1 95 ? -5.208 -2.346 10.179 1.00 97.75 95 LEU A CA 1
ATOM 691 C C . LEU A 1 95 ? -4.767 -3.029 11.477 1.00 97.75 95 LEU A C 1
ATOM 693 O O . LEU A 1 95 ? -5.270 -2.679 12.544 1.00 97.75 95 LEU A O 1
ATOM 697 N N . ALA A 1 96 ? -3.819 -3.965 11.412 1.00 96.88 96 ALA A N 1
ATOM 698 C CA . ALA A 1 96 ? -3.231 -4.599 12.587 1.00 96.88 96 ALA A CA 1
ATOM 699 C C . ALA A 1 96 ? -2.432 -3.599 13.444 1.00 96.88 96 ALA A C 1
ATOM 701 O O . ALA A 1 96 ? -2.668 -3.504 14.650 1.00 96.88 96 ALA A O 1
ATOM 702 N N . LEU A 1 97 ? -1.543 -2.816 12.821 1.00 96.19 97 LEU A N 1
ATOM 703 C CA . LEU A 1 97 ? -0.694 -1.823 13.492 1.00 96.19 97 LEU A CA 1
ATOM 704 C C . LEU A 1 97 ? -1.515 -0.730 14.192 1.00 96.19 97 LEU A C 1
ATOM 706 O O . LEU A 1 97 ? -1.251 -0.390 15.347 1.00 96.19 97 LEU A O 1
ATOM 710 N N . GLY A 1 98 ? -2.558 -0.220 13.533 1.00 96.38 98 GLY A N 1
ATOM 711 C CA . GLY A 1 98 ? -3.437 0.810 14.089 1.00 96.38 98 GLY A CA 1
ATOM 712 C C . GLY A 1 98 ? -4.124 0.386 15.389 1.00 96.38 98 GLY A C 1
ATOM 713 O O . GLY A 1 98 ? -4.307 1.199 16.296 1.00 96.38 98 GLY A O 1
ATOM 714 N N . ARG A 1 99 ? -4.453 -0.906 15.527 1.00 95.12 99 ARG A N 1
ATOM 715 C CA . ARG A 1 99 ? -5.109 -1.446 16.731 1.00 95.12 99 ARG A CA 1
ATOM 716 C C . ARG A 1 99 ? -4.206 -1.450 17.960 1.00 95.12 99 ARG A C 1
ATOM 718 O O . ARG A 1 99 ? -4.726 -1.477 19.072 1.00 95.12 99 ARG A O 1
ATOM 725 N N . TRP A 1 100 ? -2.885 -1.430 17.788 1.00 92.31 100 TRP A N 1
ATOM 726 C CA . TRP A 1 100 ? -1.945 -1.420 18.911 1.00 92.31 100 TRP A CA 1
ATOM 727 C C . TRP A 1 100 ? -1.816 -0.048 19.575 1.00 92.31 100 TRP A C 1
ATOM 729 O O . TRP A 1 100 ? -1.516 0.020 20.764 1.00 92.31 100 TRP A O 1
ATOM 739 N N . ARG A 1 101 ? -2.046 1.050 18.841 1.00 88.50 101 ARG A N 1
ATOM 740 C CA . ARG A 1 101 ? -1.897 2.422 19.361 1.00 88.50 101 ARG A CA 1
ATOM 741 C C . ARG A 1 101 ? -3.057 3.335 18.929 1.00 88.50 101 ARG A C 1
ATOM 743 O O . ARG A 1 101 ? -2.835 4.307 18.208 1.00 88.50 101 ARG A O 1
ATOM 750 N N . PRO A 1 102 ? -4.293 3.093 19.409 1.00 90.06 102 PRO A N 1
ATOM 751 C CA . PRO A 1 102 ? -5.481 3.821 18.951 1.00 90.06 102 PRO A CA 1
ATOM 752 C C . PRO A 1 102 ? -5.426 5.325 19.242 1.00 90.06 102 PRO A C 1
ATOM 754 O O . PRO A 1 102 ? -5.913 6.127 18.449 1.00 90.06 102 PRO A O 1
ATOM 757 N N . LYS A 1 103 ? -4.774 5.731 20.342 1.00 93.25 103 LYS A N 1
ATOM 758 C CA . LYS A 1 103 ? -4.637 7.147 20.724 1.00 93.25 103 LYS A CA 1
ATOM 759 C C . LYS A 1 103 ? -3.906 7.979 19.657 1.00 93.25 103 LYS A C 1
ATOM 761 O O . LYS A 1 103 ? -4.073 9.190 19.625 1.00 93.25 103 LYS A O 1
ATOM 766 N N . TRP A 1 104 ? -3.057 7.354 18.835 1.00 94.31 104 TRP A N 1
ATOM 767 C CA . TRP A 1 104 ? -2.148 8.034 17.903 1.00 94.31 104 TRP A CA 1
ATOM 768 C C . TRP A 1 104 ? -2.516 7.744 16.440 1.00 94.31 104 TRP A C 1
ATOM 770 O O . TRP A 1 104 ? -1.677 7.890 15.558 1.00 94.31 104 TRP A O 1
ATOM 780 N N . ALA A 1 105 ? -3.759 7.324 16.168 1.00 95.31 105 ALA A N 1
ATOM 781 C CA . ALA A 1 105 ? -4.188 6.836 14.855 1.00 95.31 105 ALA A CA 1
ATOM 782 C C . ALA A 1 105 ? -3.863 7.805 13.703 1.00 95.31 105 ALA A C 1
ATOM 784 O O . ALA A 1 105 ? -3.300 7.394 12.691 1.00 95.31 105 ALA A O 1
ATOM 785 N N . TRP A 1 106 ? -4.168 9.094 13.878 1.00 96.56 106 TRP A N 1
ATOM 786 C CA . TRP A 1 106 ? -3.931 10.128 12.866 1.00 96.56 106 TRP A CA 1
ATOM 787 C C . TRP A 1 106 ? -2.444 10.371 12.616 1.00 96.56 106 TRP A C 1
ATOM 789 O O . TRP A 1 106 ? -1.996 10.283 11.475 1.00 96.56 106 TRP A O 1
ATOM 799 N N . SER A 1 107 ? -1.665 10.617 13.673 1.00 96.69 107 SER A N 1
ATOM 800 C CA . SER A 1 107 ? -0.221 10.853 13.559 1.00 96.69 107 SER A CA 1
ATOM 801 C C . SER A 1 107 ? 0.514 9.626 13.018 1.00 96.69 107 SER A C 1
ATOM 803 O O . SER A 1 107 ? 1.379 9.768 12.162 1.00 96.69 107 SER A O 1
ATOM 805 N N . ALA A 1 108 ? 0.138 8.419 13.455 1.00 96.62 108 ALA A N 1
ATOM 806 C CA . ALA A 1 108 ? 0.706 7.173 12.950 1.00 96.62 108 ALA A CA 1
ATOM 807 C C . ALA A 1 108 ? 0.362 6.953 11.471 1.00 96.62 108 ALA A C 1
ATOM 809 O O . ALA A 1 108 ? 1.239 6.576 10.699 1.00 96.62 108 ALA A O 1
ATOM 810 N N . SER A 1 109 ? -0.877 7.234 11.053 1.00 97.50 109 SER A N 1
ATOM 811 C CA . SER A 1 109 ? -1.282 7.170 9.645 1.00 97.50 109 SER A CA 1
ATOM 812 C C . SER A 1 109 ? -0.509 8.173 8.788 1.00 97.50 109 SER A C 1
ATOM 814 O O . SER A 1 109 ? 0.002 7.804 7.736 1.00 97.50 109 SER A O 1
ATOM 816 N N . ALA A 1 110 ? -0.396 9.428 9.231 1.00 97.44 110 ALA A N 1
ATOM 817 C CA . ALA A 1 110 ? 0.339 10.467 8.513 1.00 97.44 110 ALA A CA 1
ATOM 818 C C . ALA A 1 110 ? 1.834 10.129 8.397 1.00 97.44 110 ALA A C 1
ATOM 820 O O . ALA A 1 110 ? 2.398 10.214 7.310 1.00 97.44 110 ALA A O 1
ATOM 821 N N . ALA A 1 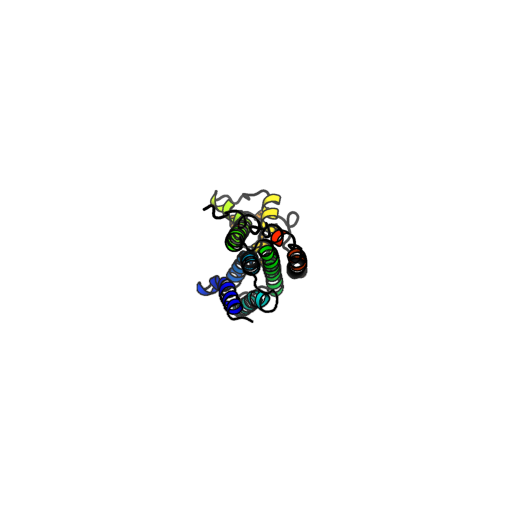111 ? 2.456 9.668 9.488 1.00 97.31 111 ALA A N 1
ATOM 822 C CA . ALA A 1 111 ? 3.844 9.216 9.484 1.00 97.31 111 ALA A CA 1
ATOM 823 C C . ALA A 1 111 ? 4.048 8.006 8.559 1.00 97.31 111 ALA A C 1
ATOM 825 O O . ALA A 1 111 ? 4.996 7.982 7.784 1.00 97.31 111 ALA A O 1
ATOM 826 N N . THR A 1 112 ? 3.130 7.035 8.586 1.00 97.25 112 THR A N 1
ATOM 827 C CA . THR A 1 112 ? 3.161 5.871 7.686 1.00 97.25 112 THR A CA 1
ATOM 828 C C . THR A 1 112 ? 3.087 6.307 6.226 1.00 97.25 112 THR A C 1
ATOM 830 O O . THR A 1 112 ? 3.892 5.857 5.419 1.00 97.25 112 THR A O 1
ATOM 833 N N . LEU A 1 113 ? 2.173 7.223 5.887 1.00 97.50 113 LEU A N 1
ATOM 834 C CA . LEU A 1 113 ? 2.056 7.757 4.531 1.00 97.50 113 LEU A CA 1
ATOM 835 C C . LEU A 1 113 ? 3.334 8.488 4.101 1.00 97.50 113 LEU A C 1
ATOM 837 O O . LEU A 1 113 ? 3.813 8.263 2.994 1.00 97.50 113 LEU A O 1
ATOM 841 N N . ALA A 1 114 ? 3.905 9.318 4.977 1.00 96.94 114 ALA A N 1
ATOM 842 C CA . ALA A 1 114 ? 5.157 10.021 4.710 1.00 96.94 114 ALA A CA 1
ATOM 843 C C . ALA A 1 114 ? 6.316 9.042 4.469 1.00 96.94 114 ALA A C 1
ATOM 845 O O . ALA A 1 114 ? 7.062 9.211 3.512 1.00 96.94 114 ALA A O 1
ATOM 846 N N . VAL A 1 115 ? 6.431 7.982 5.275 1.00 96.44 115 VAL A N 1
ATOM 847 C CA . VAL A 1 115 ? 7.439 6.927 5.087 1.00 96.44 115 VAL A CA 1
ATOM 848 C C . VAL A 1 115 ? 7.221 6.182 3.770 1.00 96.44 115 VAL A C 1
ATOM 850 O O . VAL A 1 115 ? 8.178 6.003 3.025 1.00 96.44 115 VAL A O 1
ATOM 853 N N . CYS A 1 116 ? 5.986 5.798 3.432 1.00 96.50 116 CYS A N 1
ATOM 854 C CA . CYS A 1 116 ? 5.677 5.147 2.155 1.00 96.50 116 CYS A CA 1
ATOM 855 C C . CYS A 1 116 ? 6.010 6.046 0.953 1.00 96.50 116 CYS A C 1
ATOM 857 O O . CYS A 1 116 ? 6.584 5.569 -0.028 1.00 96.50 116 CYS A O 1
ATOM 859 N N . ALA A 1 117 ? 5.684 7.339 1.035 1.00 95.50 117 ALA A N 1
ATOM 860 C CA . ALA A 1 117 ? 5.989 8.323 0.001 1.00 95.50 117 ALA A CA 1
ATOM 861 C C . ALA A 1 117 ? 7.499 8.548 -0.143 1.00 95.50 117 ALA A C 1
ATOM 863 O O . ALA A 1 117 ? 8.005 8.540 -1.261 1.00 95.50 117 ALA A O 1
ATOM 864 N N . LEU A 1 118 ? 8.227 8.676 0.970 1.00 94.12 118 LEU A N 1
ATOM 865 C CA . LEU A 1 118 ? 9.683 8.812 0.967 1.00 94.12 118 LEU A CA 1
ATOM 866 C C . LEU A 1 118 ? 10.361 7.557 0.415 1.00 94.12 118 LEU A C 1
ATOM 868 O O . LEU A 1 118 ? 11.173 7.675 -0.494 1.00 94.12 118 LEU A O 1
ATOM 872 N N . ALA A 1 119 ? 9.989 6.365 0.886 1.00 93.38 119 ALA A N 1
ATOM 873 C CA . ALA A 1 119 ? 10.542 5.101 0.396 1.00 93.38 119 ALA A CA 1
ATOM 874 C C . ALA A 1 119 ? 10.295 4.908 -1.108 1.00 93.38 119 ALA A C 1
ATOM 876 O O . ALA A 1 119 ? 11.172 4.442 -1.827 1.00 93.38 119 ALA A O 1
ATOM 877 N N . SER A 1 120 ? 9.125 5.326 -1.604 1.00 93.31 120 SER A N 1
ATOM 878 C CA . SER A 1 120 ? 8.791 5.224 -3.030 1.00 93.31 120 SER A CA 1
ATOM 879 C C . SER A 1 120 ? 9.432 6.318 -3.886 1.00 93.31 120 SER A C 1
ATOM 881 O O . SER A 1 120 ? 9.732 6.084 -5.055 1.00 93.31 120 SER A O 1
ATOM 883 N N . GLY A 1 121 ? 9.626 7.511 -3.321 1.00 88.94 121 GLY A N 1
ATOM 884 C CA . GLY A 1 121 ? 10.129 8.691 -4.017 1.00 88.94 121 GLY A CA 1
ATOM 885 C C . GLY A 1 121 ? 11.644 8.879 -3.943 1.00 88.94 121 GLY A C 1
ATOM 886 O O . GLY A 1 121 ? 12.187 9.586 -4.789 1.00 88.94 121 GLY A O 1
ATOM 887 N N . LEU A 1 122 ? 12.349 8.247 -2.996 1.00 85.81 122 LEU A N 1
ATOM 888 C CA . LEU A 1 122 ? 13.784 8.474 -2.752 1.00 85.81 122 LEU A CA 1
ATOM 889 C C . LEU A 1 122 ? 14.641 8.297 -4.013 1.00 85.81 122 LEU A C 1
ATOM 891 O O . LEU A 1 122 ? 15.547 9.085 -4.277 1.00 85.81 122 LEU A O 1
ATOM 895 N N . LEU A 1 123 ? 14.300 7.303 -4.833 1.00 77.69 123 LEU A N 1
ATOM 896 C CA . LEU A 1 123 ? 14.968 7.046 -6.109 1.00 77.69 123 LEU A CA 1
ATOM 897 C C . LEU A 1 123 ? 14.734 8.150 -7.137 1.00 77.69 123 LEU A C 1
ATOM 899 O O . LEU A 1 123 ? 15.616 8.436 -7.933 1.00 77.69 123 LEU A O 1
ATOM 903 N N . THR A 1 124 ? 13.567 8.789 -7.118 1.00 76.75 124 THR A N 1
ATOM 904 C CA . THR A 1 124 ? 13.241 9.886 -8.040 1.00 76.75 124 THR A CA 1
ATOM 905 C C . THR A 1 124 ? 13.849 11.220 -7.609 1.00 76.75 124 THR A C 1
ATOM 907 O O . THR A 1 124 ? 14.150 12.046 -8.464 1.00 76.75 124 THR A O 1
ATOM 910 N N . LEU A 1 125 ? 14.091 11.414 -6.305 1.00 73.69 125 LEU A N 1
ATOM 911 C CA . LEU A 1 125 ? 14.679 12.644 -5.764 1.00 73.69 125 LEU A CA 1
ATOM 912 C C . LEU A 1 125 ? 16.147 12.832 -6.168 1.00 73.69 125 LEU A C 1
ATOM 914 O O . LEU A 1 125 ? 16.583 13.967 -6.334 1.00 73.69 125 LEU A O 1
ATOM 918 N N . GLY A 1 126 ? 16.896 11.743 -6.375 1.00 61.12 126 GLY A N 1
ATOM 919 C CA . GLY A 1 126 ? 18.290 11.814 -6.829 1.00 61.12 126 GLY A CA 1
ATOM 920 C C . GLY A 1 126 ? 18.453 12.507 -8.188 1.00 61.12 126 GLY A C 1
ATOM 921 O O . GLY A 1 126 ? 19.430 13.217 -8.401 1.00 61.12 126 GLY A O 1
ATOM 922 N N . GLY A 1 127 ? 17.467 12.368 -9.081 1.00 56.97 127 GLY A N 1
ATOM 923 C CA . GLY A 1 127 ? 17.475 12.973 -10.417 1.00 56.97 127 GLY A CA 1
ATOM 924 C C . GLY A 1 127 ? 17.199 14.477 -10.445 1.00 56.97 127 GLY A C 1
ATOM 925 O O . GLY A 1 127 ? 17.266 15.082 -11.510 1.00 56.97 127 GLY A O 1
ATOM 926 N N . LEU A 1 128 ? 16.880 15.090 -9.300 1.00 56.62 128 LEU A N 1
ATOM 927 C CA . LEU A 1 128 ? 16.720 16.543 -9.185 1.00 56.62 128 LEU A CA 1
ATOM 928 C C . LEU A 1 128 ? 18.064 17.270 -9.054 1.00 56.62 128 LEU A C 1
ATOM 930 O O . LEU A 1 128 ? 18.112 18.476 -9.284 1.00 56.62 128 LEU A O 1
ATOM 934 N N . ALA A 1 129 ? 19.127 16.563 -8.657 1.00 54.22 129 ALA A N 1
ATOM 935 C CA . ALA A 1 129 ? 20.392 17.192 -8.298 1.00 54.22 129 ALA A CA 1
ATOM 936 C C . ALA A 1 129 ? 21.298 17.480 -9.499 1.00 54.22 129 ALA A C 1
ATOM 938 O O . ALA A 1 129 ? 22.010 18.470 -9.457 1.00 54.22 129 ALA A O 1
ATOM 939 N N . GLU A 1 130 ? 21.260 16.702 -10.582 1.00 44.94 130 GLU A N 1
ATOM 940 C CA . GLU A 1 130 ? 22.151 16.923 -11.725 1.00 44.94 130 GLU A CA 1
ATOM 941 C C . GLU A 1 130 ? 21.621 16.196 -12.965 1.00 44.94 130 GLU A C 1
ATOM 943 O O . GLU A 1 130 ? 21.162 15.059 -12.881 1.00 44.94 130 GLU A O 1
ATOM 948 N N . GLY A 1 131 ? 21.714 16.831 -14.139 1.00 47.94 131 GLY A N 1
ATOM 949 C CA . GLY A 1 131 ? 21.392 16.248 -15.451 1.00 47.94 131 GLY A CA 1
ATOM 950 C C . GLY A 1 131 ? 22.347 15.129 -15.896 1.00 47.94 131 GLY A C 1
ATOM 951 O O . GLY A 1 131 ? 22.660 15.024 -17.080 1.00 47.94 131 GLY A O 1
ATOM 952 N N . GLY A 1 132 ? 22.846 14.326 -14.957 1.00 49.09 132 GLY A N 1
ATOM 953 C CA . GLY A 1 132 ? 23.783 13.236 -15.171 1.00 49.09 132 GLY A CA 1
ATOM 954 C C . GLY A 1 132 ? 23.061 11.905 -15.349 1.00 49.09 132 GLY A C 1
ATOM 955 O O . GLY A 1 132 ? 22.376 11.415 -14.460 1.00 49.09 132 GLY A O 1
ATOM 956 N N . SER A 1 133 ? 23.273 11.277 -16.500 1.00 49.53 133 SER A N 1
ATOM 957 C CA . SER A 1 133 ? 22.855 9.907 -16.822 1.00 49.53 133 SER A CA 1
ATOM 958 C C . SER A 1 133 ? 23.649 8.818 -16.075 1.00 49.53 133 SER A C 1
ATOM 960 O O . SER A 1 133 ? 23.433 7.629 -16.314 1.00 49.53 133 SER A O 1
ATOM 962 N N . GLY A 1 134 ? 24.568 9.198 -15.181 1.00 54.34 134 GLY A N 1
ATOM 963 C CA . GLY A 1 134 ? 25.291 8.288 -14.297 1.00 54.34 134 GLY A CA 1
ATOM 964 C C . GLY A 1 134 ? 24.478 8.043 -13.032 1.00 54.34 134 GLY A C 1
ATOM 965 O O . GLY A 1 134 ? 24.097 8.996 -12.364 1.00 54.34 134 GLY A O 1
ATOM 966 N N . GLY A 1 135 ? 24.182 6.779 -12.722 1.00 61.38 135 GLY A N 1
ATOM 967 C CA . GLY A 1 135 ? 23.373 6.394 -11.564 1.00 61.38 135 GLY A CA 1
ATOM 968 C C . GLY A 1 135 ? 23.749 7.155 -10.292 1.00 61.38 135 GLY A C 1
ATOM 969 O O . GLY A 1 135 ? 24.863 7.021 -9.797 1.00 61.38 135 GLY A O 1
ATOM 970 N N . ILE A 1 136 ? 22.803 7.940 -9.768 1.00 72.62 136 ILE A N 1
ATOM 971 C CA . ILE A 1 136 ? 23.002 8.776 -8.570 1.00 72.62 136 ILE A CA 1
ATOM 972 C C . ILE A 1 136 ? 23.264 7.917 -7.326 1.00 72.62 136 ILE A C 1
ATOM 974 O O . ILE A 1 136 ? 23.946 8.333 -6.391 1.00 72.62 136 ILE A O 1
ATOM 978 N N . TRP A 1 137 ? 22.728 6.698 -7.320 1.00 79.12 137 TRP A N 1
ATOM 979 C CA . TRP A 1 137 ? 22.852 5.750 -6.223 1.00 79.12 137 TRP A CA 1
ATOM 980 C C . TRP A 1 137 ? 23.711 4.556 -6.637 1.00 79.12 137 TRP A C 1
ATOM 982 O O . TRP A 1 137 ? 23.538 4.059 -7.751 1.00 79.12 137 TRP A O 1
ATOM 992 N N . PRO A 1 138 ? 24.558 4.021 -5.736 1.00 86.44 138 PRO A N 1
ATOM 993 C CA . PRO A 1 138 ? 25.146 2.700 -5.927 1.00 86.44 138 PRO A CA 1
ATOM 994 C C . PRO A 1 138 ? 24.056 1.651 -6.185 1.00 86.44 138 PRO A C 1
ATOM 996 O O . PRO A 1 138 ? 22.999 1.692 -5.547 1.00 86.44 138 PRO A O 1
ATOM 999 N N . ALA A 1 139 ? 24.328 0.683 -7.065 1.00 87.38 139 ALA A N 1
ATOM 1000 C CA . ALA A 1 139 ? 23.347 -0.312 -7.510 1.00 87.38 139 ALA A CA 1
ATOM 1001 C C . ALA A 1 139 ? 22.626 -1.015 -6.345 1.00 87.38 139 ALA A C 1
ATOM 1003 O O . ALA A 1 139 ? 21.400 -1.099 -6.332 1.00 87.38 139 ALA A O 1
ATOM 1004 N N . ALA A 1 140 ? 23.380 -1.447 -5.329 1.00 89.31 140 ALA A N 1
ATOM 1005 C CA . ALA A 1 140 ? 22.834 -2.106 -4.143 1.00 89.31 140 ALA A CA 1
ATOM 1006 C C . ALA A 1 140 ? 21.913 -1.187 -3.321 1.00 89.31 140 ALA A C 1
ATOM 1008 O O . ALA A 1 140 ? 20.864 -1.617 -2.846 1.00 89.31 140 ALA A O 1
ATOM 1009 N N . THR A 1 141 ? 22.271 0.092 -3.182 1.00 89.44 141 THR A N 1
ATOM 1010 C CA . THR A 1 141 ? 21.459 1.081 -2.463 1.00 89.44 141 THR A CA 1
ATOM 1011 C C . THR A 1 141 ? 20.157 1.357 -3.204 1.00 89.44 141 THR A C 1
ATOM 1013 O O . THR A 1 141 ? 19.091 1.407 -2.593 1.00 89.44 141 THR A O 1
ATOM 1016 N N . GLY A 1 142 ? 20.220 1.506 -4.528 1.00 89.25 142 GLY A N 1
ATOM 1017 C CA . GLY A 1 142 ? 19.015 1.736 -5.312 1.00 89.25 142 GLY A CA 1
ATOM 1018 C C . GLY A 1 142 ? 18.100 0.507 -5.374 1.00 89.25 142 GLY A C 1
ATOM 1019 O O . GLY A 1 142 ? 16.883 0.660 -5.287 1.00 89.25 142 GLY A O 1
ATOM 1020 N N . ALA A 1 143 ? 18.670 -0.702 -5.413 1.00 91.56 143 ALA A N 1
ATOM 1021 C CA . ALA A 1 143 ? 17.920 -1.946 -5.255 1.00 91.56 143 ALA A CA 1
ATOM 1022 C C . ALA A 1 143 ? 17.199 -2.005 -3.898 1.00 91.56 143 ALA A C 1
ATOM 1024 O O . ALA A 1 143 ? 15.996 -2.251 -3.861 1.00 91.56 143 ALA A O 1
ATOM 1025 N N . LEU A 1 144 ? 17.888 -1.660 -2.803 1.00 92.69 144 LEU A N 1
ATOM 1026 C CA . LEU A 1 144 ? 17.282 -1.593 -1.471 1.00 92.69 144 LEU A CA 1
ATOM 1027 C C . LEU A 1 144 ? 16.112 -0.598 -1.417 1.00 92.69 144 LEU A C 1
ATOM 1029 O O . LEU A 1 144 ? 15.071 -0.903 -0.839 1.00 92.69 144 LEU A O 1
ATOM 1033 N N . PHE A 1 145 ? 16.247 0.585 -2.022 1.00 92.50 145 PHE A N 1
ATOM 1034 C CA . PHE A 1 145 ? 15.144 1.550 -2.072 1.00 92.50 145 PHE A CA 1
ATOM 1035 C C . PHE A 1 145 ? 13.954 1.040 -2.890 1.00 92.50 145 PHE A C 1
ATOM 1037 O O . PHE A 1 145 ? 12.811 1.278 -2.498 1.00 92.50 145 PHE A O 1
ATOM 1044 N N . LEU A 1 146 ? 14.193 0.309 -3.984 1.00 92.62 146 LEU A N 1
ATOM 1045 C CA . LEU A 1 146 ? 13.121 -0.353 -4.729 1.00 92.62 146 LEU A CA 1
ATOM 1046 C C . LEU A 1 146 ? 12.437 -1.426 -3.876 1.00 92.62 146 LEU A C 1
ATOM 1048 O O . LEU A 1 146 ? 11.214 -1.493 -3.857 1.00 92.62 146 LEU A O 1
ATOM 1052 N N . ASP A 1 147 ? 13.192 -2.218 -3.121 1.00 95.50 147 ASP A N 1
ATOM 1053 C CA . ASP A 1 147 ? 12.625 -3.292 -2.298 1.00 95.50 147 ASP A CA 1
ATOM 1054 C C . ASP A 1 147 ? 11.846 -2.775 -1.081 1.00 95.50 147 ASP A C 1
ATOM 1056 O O . ASP A 1 147 ? 10.882 -3.406 -0.648 1.00 95.50 147 ASP A O 1
ATOM 1060 N N . LEU A 1 148 ? 12.207 -1.600 -0.559 1.00 95.38 148 LEU A N 1
ATOM 1061 C CA . LEU A 1 148 ? 11.461 -0.916 0.502 1.00 95.38 148 LEU A CA 1
ATOM 1062 C C . LEU A 1 148 ? 10.252 -0.123 -0.019 1.00 95.38 148 LEU A C 1
ATOM 1064 O O . LEU A 1 148 ? 9.401 0.293 0.772 1.00 95.38 148 LEU A O 1
ATOM 1068 N N . SER A 1 149 ? 10.165 0.112 -1.328 1.00 96.62 149 SER A N 1
ATOM 1069 C CA . SER A 1 149 ? 9.109 0.915 -1.938 1.00 96.62 149 SER A CA 1
ATOM 1070 C C . SER A 1 149 ? 7.803 0.117 -2.051 1.00 96.62 149 SER A C 1
ATOM 1072 O O . SER A 1 149 ? 7.728 -0.836 -2.835 1.00 96.62 149 SER A O 1
ATOM 1074 N N . PRO A 1 150 ? 6.716 0.516 -1.356 1.00 97.88 150 PRO A N 1
ATOM 1075 C CA . PRO A 1 150 ? 5.416 -0.127 -1.544 1.00 97.88 150 PRO A CA 1
ATOM 1076 C C . PRO A 1 150 ? 4.902 0.030 -2.980 1.00 97.88 150 PRO A C 1
ATOM 1078 O O . PRO A 1 150 ? 4.217 -0.859 -3.484 1.00 97.88 150 PRO A O 1
ATOM 1081 N N . VAL A 1 151 ? 5.253 1.127 -3.664 1.00 97.38 151 VAL A N 1
ATOM 1082 C CA . VAL A 1 151 ? 4.893 1.341 -5.072 1.00 97.38 151 VAL A CA 1
ATOM 1083 C C . VAL A 1 151 ? 5.584 0.323 -5.971 1.00 97.38 151 VAL A C 1
ATOM 1085 O O . VAL A 1 151 ? 4.906 -0.307 -6.781 1.00 97.38 151 VAL A O 1
ATOM 1088 N N . ALA A 1 152 ? 6.897 0.128 -5.820 1.00 96.75 152 ALA A N 1
ATOM 1089 C CA . ALA A 1 152 ? 7.636 -0.868 -6.594 1.00 96.75 152 ALA A CA 1
ATOM 1090 C C . ALA A 1 152 ? 7.079 -2.272 -6.337 1.00 96.75 152 ALA A C 1
ATOM 1092 O O . ALA A 1 152 ? 6.740 -2.981 -7.278 1.00 96.75 152 ALA A O 1
ATOM 1093 N N . PHE A 1 153 ? 6.867 -2.628 -5.068 1.00 98.19 153 PHE A N 1
ATOM 1094 C CA . PHE A 1 153 ? 6.298 -3.917 -4.687 1.00 98.19 153 PHE A CA 1
ATOM 1095 C C . PHE A 1 153 ? 4.939 -4.192 -5.354 1.00 98.19 153 PHE A C 1
ATOM 1097 O O . PHE A 1 153 ? 4.747 -5.232 -5.985 1.00 98.19 153 PHE A O 1
ATOM 1104 N N . VAL A 1 154 ? 3.990 -3.255 -5.257 1.00 98.19 154 VAL A N 1
ATOM 1105 C CA . VAL A 1 154 ? 2.631 -3.433 -5.796 1.00 98.19 154 VAL A CA 1
ATOM 1106 C C . VAL A 1 154 ? 2.612 -3.407 -7.328 1.00 98.19 154 VAL A C 1
ATOM 1108 O O . VAL A 1 154 ? 1.888 -4.196 -7.939 1.00 98.19 154 VAL A O 1
ATOM 1111 N N . THR A 1 155 ? 3.390 -2.528 -7.965 1.00 97.38 155 THR A N 1
ATOM 1112 C CA . THR A 1 155 ? 3.447 -2.435 -9.435 1.00 97.38 155 THR A CA 1
ATOM 1113 C C . THR A 1 155 ? 4.143 -3.640 -10.065 1.00 97.38 155 THR A C 1
ATOM 1115 O O . THR A 1 155 ? 3.647 -4.161 -11.064 1.00 97.38 155 THR A O 1
ATOM 1118 N N . GLU A 1 156 ? 5.201 -4.160 -9.443 1.00 97.62 156 GLU A N 1
ATOM 1119 C CA . GLU A 1 156 ? 5.852 -5.404 -9.868 1.00 97.62 156 GLU A CA 1
ATOM 1120 C C . GLU A 1 156 ? 4.942 -6.614 -9.660 1.00 97.62 156 GLU A C 1
ATOM 1122 O O . GLU A 1 156 ? 4.828 -7.458 -10.550 1.00 97.62 156 GLU A O 1
ATOM 1127 N N . CYS A 1 157 ? 4.161 -6.645 -8.573 1.00 98.31 157 CYS A N 1
ATOM 1128 C CA . CYS A 1 157 ? 3.107 -7.647 -8.432 1.00 98.31 157 CYS A CA 1
ATOM 1129 C C . CYS A 1 157 ? 2.069 -7.564 -9.563 1.00 98.31 157 CYS A C 1
ATOM 1131 O O . CYS A 1 157 ? 1.597 -8.593 -10.042 1.00 98.31 157 CYS A O 1
ATOM 1133 N N . ALA A 1 158 ? 1.743 -6.362 -10.044 1.00 97.69 158 ALA A N 1
ATOM 1134 C CA . ALA A 1 158 ? 0.853 -6.162 -11.190 1.00 97.69 158 ALA A CA 1
ATOM 1135 C C . ALA A 1 158 ? 1.496 -6.481 -12.558 1.00 97.69 158 ALA A C 1
ATOM 1137 O O . ALA A 1 158 ? 0.831 -6.338 -13.589 1.00 97.69 158 ALA A O 1
ATOM 1138 N N . GLY A 1 159 ? 2.753 -6.941 -12.563 1.00 96.19 159 GLY A N 1
ATOM 1139 C CA . GLY A 1 159 ? 3.485 -7.406 -13.738 1.00 96.19 159 GLY A CA 1
ATOM 1140 C C . GLY A 1 159 ? 4.196 -6.295 -14.508 1.00 96.19 159 GLY A C 1
ATOM 1141 O O . GLY A 1 159 ? 4.538 -6.481 -15.674 1.00 96.19 159 GLY A O 1
ATOM 1142 N N . LEU A 1 160 ? 4.412 -5.137 -13.877 1.00 95.38 160 LEU A N 1
ATOM 1143 C CA . LEU A 1 160 ? 5.259 -4.080 -14.422 1.00 95.38 160 LEU A CA 1
ATOM 1144 C C . LEU A 1 160 ? 6.678 -4.211 -13.885 1.00 95.38 160 LEU A C 1
ATOM 1146 O O . LEU A 1 160 ? 6.877 -4.226 -12.679 1.00 95.38 160 LEU A O 1
ATOM 1150 N N . ASP A 1 161 ? 7.677 -4.195 -14.761 1.00 94.06 161 ASP A N 1
ATOM 1151 C CA . ASP A 1 161 ? 9.061 -3.999 -14.329 1.00 94.06 161 ASP A CA 1
ATOM 1152 C C . ASP A 1 161 ? 9.255 -2.528 -13.919 1.00 94.06 161 ASP A C 1
ATOM 1154 O O . ASP A 1 161 ? 9.549 -1.659 -14.747 1.00 94.06 161 ASP A O 1
ATOM 1158 N N . TRP A 1 162 ? 9.019 -2.232 -12.636 1.00 93.31 162 TRP A N 1
ATOM 1159 C CA . TRP A 1 162 ? 9.084 -0.871 -12.100 1.00 93.31 162 TRP A CA 1
ATOM 1160 C C . TRP A 1 162 ? 10.488 -0.274 -12.220 1.00 93.31 162 TRP A C 1
ATOM 1162 O O . TRP A 1 162 ? 10.630 0.914 -12.513 1.00 93.31 162 TRP A O 1
ATOM 1172 N N . MET A 1 163 ? 11.525 -1.106 -12.089 1.00 91.06 163 MET A N 1
ATOM 1173 C CA . MET A 1 163 ? 12.924 -0.706 -12.255 1.00 91.06 163 MET A CA 1
ATOM 1174 C C . MET A 1 163 ? 13.207 -0.160 -13.660 1.00 91.06 163 MET A C 1
ATOM 1176 O O . MET A 1 163 ? 13.980 0.789 -13.801 1.00 91.06 163 MET A O 1
ATOM 1180 N N . ARG A 1 164 ? 12.574 -0.727 -14.695 1.00 90.38 164 ARG A N 1
ATOM 1181 C CA . ARG A 1 164 ? 12.714 -0.294 -16.098 1.00 90.38 164 ARG A CA 1
ATOM 1182 C C . ARG A 1 164 ? 11.643 0.696 -16.551 1.00 90.38 164 ARG A C 1
ATOM 1184 O O . ARG A 1 164 ? 11.667 1.148 -17.697 1.00 90.38 164 ARG A O 1
ATOM 1191 N N . HIS A 1 165 ? 10.708 1.062 -15.679 1.00 90.00 165 HIS A N 1
ATOM 1192 C CA . HIS A 1 165 ? 9.659 2.009 -16.026 1.00 90.00 165 HIS A CA 1
ATOM 1193 C C . HIS A 1 165 ? 10.24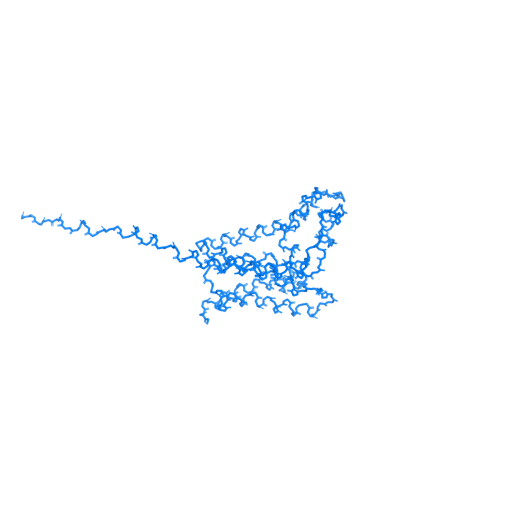9 3.420 -16.233 1.00 90.00 165 HIS A C 1
ATOM 1195 O O . HIS A 1 165 ? 11.047 3.861 -15.404 1.00 90.00 165 HIS A O 1
ATOM 1201 N N . PRO A 1 166 ? 9.851 4.189 -17.272 1.00 86.88 166 PRO A N 1
ATOM 1202 C CA . PRO A 1 166 ? 10.449 5.498 -17.573 1.00 86.88 166 PRO A CA 1
ATOM 1203 C C . PRO A 1 166 ? 10.450 6.494 -16.407 1.00 86.88 166 PRO A C 1
ATOM 1205 O O . PRO A 1 166 ? 11.365 7.309 -16.307 1.00 86.88 166 PRO A O 1
ATOM 1208 N N . ALA A 1 167 ? 9.449 6.404 -15.524 1.00 82.69 167 ALA A N 1
ATOM 1209 C CA . ALA A 1 167 ? 9.320 7.251 -14.335 1.00 82.69 167 ALA A CA 1
ATOM 1210 C C . ALA A 1 167 ? 10.398 7.006 -13.263 1.00 82.69 167 ALA A C 1
ATOM 1212 O O . ALA A 1 167 ? 10.582 7.850 -12.399 1.00 82.69 167 ALA A O 1
ATOM 1213 N N . VAL A 1 168 ? 11.081 5.859 -13.301 1.00 82.62 168 VAL A N 1
ATOM 1214 C CA . VAL A 1 168 ? 12.143 5.485 -12.352 1.00 82.62 168 VAL A CA 1
ATOM 1215 C C . VAL A 1 168 ? 13.472 5.367 -13.073 1.00 82.62 168 VAL A C 1
ATOM 1217 O O . VAL A 1 168 ? 14.485 5.860 -12.591 1.00 82.62 168 VAL A O 1
ATOM 1220 N N . TYR A 1 169 ? 13.461 4.763 -14.258 1.00 81.50 169 TYR A N 1
ATOM 1221 C CA . TYR A 1 169 ? 14.655 4.476 -15.034 1.00 81.50 169 TYR A CA 1
ATOM 1222 C C . TYR A 1 169 ? 15.474 5.730 -15.346 1.00 81.50 169 TYR A C 1
ATOM 1224 O O . TYR A 1 169 ? 16.690 5.736 -15.165 1.00 81.50 169 TYR A O 1
ATOM 1232 N N . ARG A 1 170 ? 14.809 6.815 -15.769 1.00 75.12 170 ARG A N 1
ATOM 1233 C CA . ARG A 1 170 ? 15.489 8.066 -16.134 1.00 75.12 170 ARG A CA 1
ATOM 1234 C C . ARG A 1 170 ? 15.936 8.873 -14.920 1.00 75.12 170 ARG A C 1
ATOM 1236 O O . ARG A 1 170 ? 17.052 9.367 -14.913 1.00 75.12 170 ARG A O 1
ATOM 1243 N N . SER A 1 171 ? 15.077 9.013 -13.913 1.00 72.44 171 SER A N 1
ATOM 1244 C CA . SER A 1 171 ? 15.345 9.867 -12.748 1.00 72.44 171 SER A CA 1
ATOM 1245 C C . SER A 1 171 ? 16.197 9.187 -11.677 1.00 72.44 171 SER A C 1
ATOM 1247 O O . SER A 1 171 ? 16.969 9.853 -11.004 1.00 72.44 171 SER A O 1
ATOM 1249 N N . GLY A 1 172 ? 16.050 7.874 -11.498 1.00 66.44 172 GLY A N 1
ATOM 1250 C CA . GLY A 1 172 ? 16.806 7.088 -10.519 1.00 66.44 172 GLY A CA 1
ATOM 1251 C C . GLY A 1 172 ? 18.084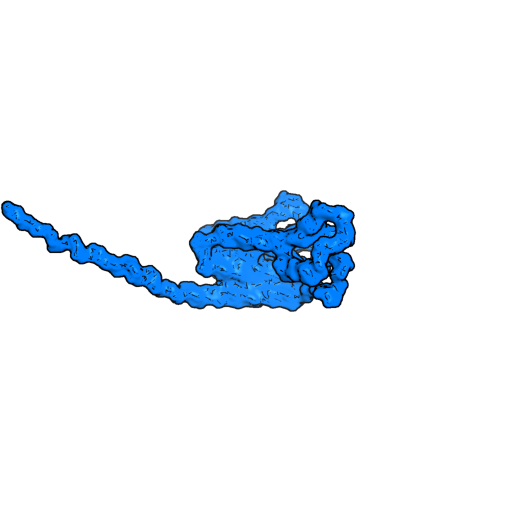 6.475 -11.076 1.00 66.44 172 GLY A C 1
ATOM 1252 O O . GLY A 1 172 ? 18.858 5.895 -10.318 1.00 66.44 172 GLY A O 1
ATOM 1253 N N . GLY A 1 173 ? 18.309 6.585 -12.390 1.00 69.69 173 GLY A N 1
ATOM 1254 C CA . GLY A 1 173 ? 19.512 6.088 -13.047 1.00 69.69 173 GLY A CA 1
ATOM 1255 C C . GLY A 1 173 ? 19.700 4.579 -12.901 1.00 69.69 173 GLY A C 1
ATOM 1256 O O . GLY A 1 173 ? 20.832 4.119 -12.811 1.00 69.69 173 GLY A O 1
ATOM 1257 N N . THR A 1 174 ? 18.619 3.791 -12.888 1.00 79.31 174 THR A N 1
ATOM 1258 C CA . THR A 1 174 ? 18.659 2.324 -12.691 1.00 79.31 174 THR A CA 1
ATOM 1259 C C . THR A 1 174 ? 19.241 1.558 -13.887 1.00 79.31 174 THR A C 1
ATOM 1261 O O . THR A 1 174 ? 19.301 0.333 -13.867 1.00 79.31 174 THR A O 1
ATOM 1264 N N . ALA A 1 175 ? 19.722 2.254 -14.923 1.00 81.69 175 ALA A N 1
ATOM 1265 C CA . ALA A 1 175 ? 20.328 1.669 -16.121 1.00 81.69 175 ALA A CA 1
ATOM 1266 C C . ALA A 1 175 ? 21.514 0.736 -15.841 1.00 81.69 175 ALA A C 1
ATOM 1268 O O . ALA A 1 175 ? 21.748 -0.200 -16.598 1.00 81.69 175 ALA A O 1
ATOM 1269 N N . HIS A 1 176 ? 22.240 0.992 -14.756 1.00 79.75 176 HIS A N 1
ATOM 1270 C CA . HIS A 1 176 ? 23.395 0.208 -14.331 1.00 79.75 176 HIS A CA 1
ATOM 1271 C C . HIS A 1 176 ? 23.026 -0.976 -13.414 1.00 79.75 176 HIS A C 1
ATOM 1273 O O . HIS A 1 176 ? 23.913 -1.721 -13.007 1.00 79.75 176 HIS A O 1
ATOM 1279 N N . MET A 1 177 ? 21.744 -1.149 -13.062 1.00 85.81 177 MET A N 1
ATOM 1280 C CA . MET A 1 177 ? 21.264 -2.287 -12.273 1.00 85.81 177 MET A CA 1
ATO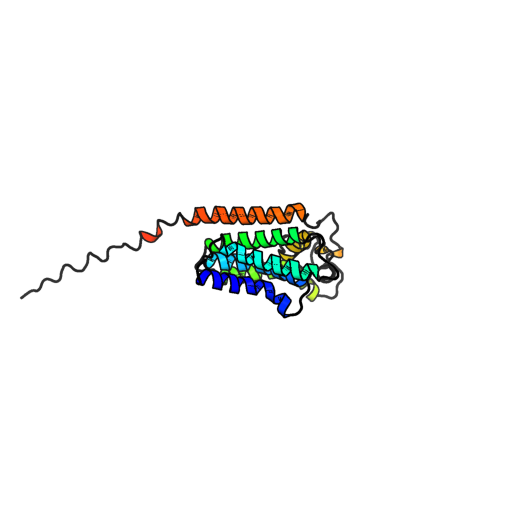M 1281 C C . MET A 1 177 ? 20.893 -3.429 -13.216 1.00 85.81 177 MET A C 1
ATOM 1283 O O . MET A 1 177 ? 19.805 -3.455 -13.799 1.00 85.81 177 MET A O 1
ATOM 1287 N N . GLY A 1 178 ? 21.820 -4.367 -13.392 1.00 87.56 178 GLY A N 1
ATOM 1288 C CA . GLY A 1 178 ? 21.538 -5.602 -14.105 1.00 87.56 178 GLY A CA 1
ATOM 1289 C C . GLY A 1 178 ? 20.736 -6.604 -13.260 1.00 87.56 178 GLY A C 1
ATOM 1290 O O . GLY A 1 178 ? 20.551 -6.416 -12.051 1.00 87.56 178 GLY A O 1
ATOM 1291 N N . PRO A 1 179 ? 20.234 -7.681 -13.893 1.00 89.12 179 PRO A N 1
ATOM 1292 C CA . PRO A 1 179 ? 19.470 -8.736 -13.221 1.00 89.12 179 PRO A CA 1
ATOM 1293 C C . PRO A 1 179 ? 20.247 -9.434 -12.094 1.00 89.12 179 PRO A C 1
ATOM 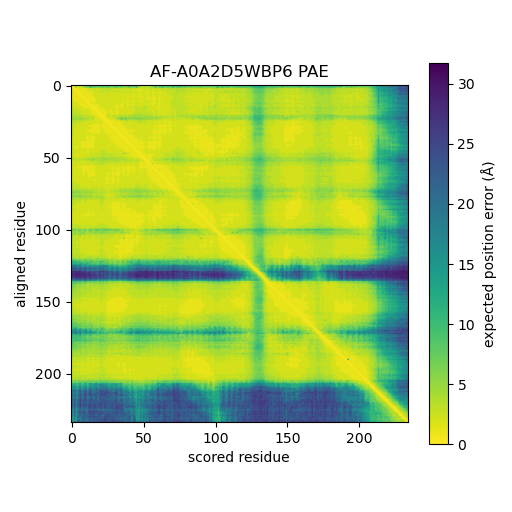1295 O O . PRO A 1 179 ? 19.634 -9.986 -11.186 1.00 89.12 179 PRO A O 1
ATOM 1298 N N . GLU A 1 180 ? 21.578 -9.394 -12.130 1.00 92.06 180 GLU A N 1
ATOM 1299 C CA . GLU A 1 180 ? 22.463 -9.895 -11.079 1.00 92.06 180 GLU A CA 1
ATOM 1300 C C . GLU A 1 180 ? 22.353 -9.118 -9.761 1.00 92.06 180 GLU A C 1
ATOM 1302 O O . GLU A 1 180 ? 22.656 -9.668 -8.704 1.00 92.06 180 GLU A O 1
ATOM 1307 N N . VAL A 1 181 ? 21.907 -7.858 -9.806 1.00 91.25 181 VAL A N 1
ATOM 1308 C CA . VAL A 1 181 ? 21.694 -7.033 -8.609 1.00 91.25 181 VAL A CA 1
ATOM 1309 C C . VAL A 1 181 ? 20.281 -7.224 -8.077 1.00 91.25 181 VAL A C 1
ATOM 1311 O O . VAL A 1 181 ? 20.083 -7.375 -6.872 1.00 91.25 181 VAL A O 1
ATOM 1314 N N . ARG A 1 182 ? 19.289 -7.178 -8.971 1.00 93.19 182 ARG A N 1
ATOM 1315 C CA . ARG A 1 182 ? 17.877 -7.237 -8.605 1.00 93.19 182 ARG A CA 1
ATOM 1316 C C . ARG A 1 182 ? 17.026 -7.688 -9.782 1.00 93.19 182 ARG A C 1
ATOM 1318 O O . ARG A 1 182 ? 17.154 -7.188 -10.897 1.00 93.19 182 ARG A O 1
ATOM 1325 N N . THR A 1 183 ? 16.069 -8.559 -9.494 1.00 92.69 183 THR A N 1
ATOM 1326 C CA . THR A 1 183 ? 14.959 -8.883 -10.393 1.00 92.69 183 THR A CA 1
ATOM 1327 C C . THR A 1 183 ? 13.651 -8.377 -9.803 1.00 92.69 183 THR A C 1
ATOM 1329 O O . THR A 1 183 ? 13.514 -8.311 -8.583 1.00 92.69 183 THR A O 1
ATOM 1332 N N . ALA A 1 184 ? 12.679 -8.055 -10.657 1.00 93.31 184 ALA A N 1
ATOM 1333 C CA . ALA A 1 184 ? 11.346 -7.673 -10.206 1.00 93.31 184 ALA A CA 1
ATOM 1334 C C . ALA A 1 184 ? 10.689 -8.778 -9.356 1.00 93.31 184 ALA A C 1
ATOM 1336 O O . ALA A 1 184 ? 10.942 -9.972 -9.555 1.00 93.31 184 ALA A O 1
ATOM 1337 N N . TRP A 1 185 ? 9.812 -8.381 -8.433 1.00 94.94 185 TRP A N 1
ATOM 1338 C CA . TRP A 1 185 ? 9.031 -9.316 -7.629 1.00 94.94 185 TRP A CA 1
ATOM 1339 C C . TRP A 1 185 ? 8.184 -10.244 -8.507 1.00 94.94 185 TRP A C 1
ATOM 1341 O O . TRP A 1 185 ? 7.467 -9.811 -9.409 1.00 94.94 185 TRP A O 1
ATOM 1351 N N . GLN A 1 186 ? 8.197 -11.542 -8.194 1.00 96.12 186 GLN A N 1
ATOM 1352 C CA . GLN A 1 186 ? 7.289 -12.501 -8.823 1.00 96.12 186 GLN A CA 1
ATOM 1353 C C . GLN A 1 186 ? 5.872 -12.297 -8.281 1.00 96.12 186 GLN A C 1
ATOM 1355 O O . GLN A 1 186 ? 5.543 -12.777 -7.194 1.00 96.12 186 GLN A O 1
ATOM 1360 N N . GLY A 1 187 ? 5.019 -11.599 -9.034 1.00 95.50 187 GLY A N 1
ATOM 1361 C CA . GLY A 1 187 ? 3.687 -11.206 -8.563 1.00 95.50 187 GLY A CA 1
ATOM 1362 C C . GLY A 1 187 ? 2.812 -12.358 -8.065 1.00 95.50 187 GLY A C 1
ATOM 1363 O O . GLY A 1 187 ? 2.161 -12.217 -7.029 1.00 95.50 187 GLY A O 1
ATOM 1364 N N . SER A 1 188 ? 2.865 -13.521 -8.723 1.00 97.12 188 SER A N 1
ATOM 1365 C CA . SER A 1 188 ? 2.108 -14.722 -8.333 1.00 97.12 188 SER A CA 1
ATOM 1366 C C . SER A 1 188 ? 2.478 -15.277 -6.956 1.00 97.12 188 SER A C 1
ATOM 1368 O O . SER A 1 188 ? 1.692 -16.022 -6.378 1.00 97.12 188 SER A O 1
ATOM 1370 N N . LEU A 1 189 ? 3.651 -14.927 -6.423 1.00 97.50 189 LEU A N 1
ATOM 1371 C CA . LEU A 1 189 ? 4.098 -15.317 -5.086 1.00 97.50 189 LEU A CA 1
ATOM 1372 C C . LEU A 1 189 ? 4.019 -14.138 -4.108 1.00 97.50 189 LEU A C 1
ATOM 1374 O O . LEU A 1 189 ? 3.460 -14.263 -3.018 1.00 97.50 189 LEU A O 1
ATOM 1378 N N . ALA A 1 190 ? 4.547 -12.983 -4.512 1.00 97.44 190 ALA A N 1
ATOM 1379 C CA . ALA A 1 190 ? 4.666 -11.793 -3.679 1.00 97.44 190 ALA A CA 1
ATOM 1380 C C . ALA A 1 190 ? 3.300 -11.212 -3.271 1.00 97.44 190 ALA A C 1
ATOM 1382 O O . ALA A 1 190 ? 3.085 -10.922 -2.092 1.00 97.44 190 ALA A O 1
ATOM 1383 N N . GLY A 1 191 ? 2.350 -11.109 -4.208 1.00 97.94 191 GLY A N 1
ATOM 1384 C CA . GLY A 1 191 ? 1.012 -10.571 -3.942 1.00 97.94 191 GLY A CA 1
ATOM 1385 C C . GLY A 1 191 ? 0.228 -11.400 -2.916 1.00 97.94 191 GLY A C 1
ATOM 1386 O O . GLY A 1 191 ? -0.154 -10.866 -1.869 1.00 97.94 191 GLY A O 1
ATOM 1387 N N . PRO A 1 192 ? 0.019 -12.711 -3.155 1.00 98.38 192 PRO A N 1
ATOM 1388 C CA . PRO A 1 192 ? -0.606 -13.602 -2.178 1.00 98.38 192 PRO A CA 1
ATOM 1389 C C . PRO A 1 192 ? 0.161 -13.675 -0.853 1.00 98.38 192 PRO A C 1
ATOM 1391 O O . PRO A 1 192 ? -0.458 -13.671 0.212 1.00 98.38 192 PRO A O 1
ATOM 1394 N N . GLY A 1 193 ? 1.498 -13.687 -0.897 1.00 98.31 193 GLY A N 1
ATOM 1395 C CA . GLY A 1 193 ? 2.344 -13.694 0.297 1.00 98.31 193 GLY A CA 1
ATOM 1396 C C . GLY A 1 193 ? 2.094 -12.485 1.201 1.00 98.31 193 GLY A C 1
ATOM 1397 O O . GLY A 1 193 ? 1.860 -12.649 2.400 1.00 98.31 193 GLY A O 1
ATOM 1398 N N . ALA A 1 194 ? 2.046 -11.279 0.630 1.00 98.25 194 ALA A N 1
ATOM 1399 C CA . ALA A 1 194 ? 1.717 -10.063 1.372 1.00 98.25 194 ALA A CA 1
ATOM 1400 C C . ALA A 1 194 ? 0.298 -10.096 1.955 1.00 98.25 194 ALA A C 1
ATOM 1402 O O . ALA A 1 194 ? 0.094 -9.671 3.096 1.00 98.25 194 ALA A O 1
ATOM 1403 N N . LEU A 1 195 ? -0.680 -10.627 1.213 1.00 98.31 195 LEU A N 1
ATOM 1404 C CA . LEU A 1 195 ? -2.049 -10.784 1.703 1.00 98.31 195 LEU A CA 1
ATOM 1405 C C . LEU A 1 195 ? -2.114 -11.711 2.924 1.00 98.31 195 LEU A C 1
ATOM 1407 O O . LEU A 1 195 ? -2.701 -11.341 3.945 1.00 98.31 195 LEU A O 1
ATOM 1411 N N . VAL A 1 196 ? -1.487 -12.888 2.839 1.00 98.38 196 VAL A N 1
ATOM 1412 C CA . VAL A 1 196 ? -1.426 -13.863 3.940 1.00 98.38 196 VAL A CA 1
ATOM 1413 C C . VAL A 1 196 ? -0.725 -13.257 5.152 1.00 98.38 196 VAL A C 1
ATOM 1415 O O . VAL A 1 196 ? -1.252 -13.336 6.264 1.00 98.38 196 VAL A O 1
ATOM 1418 N N . PHE A 1 197 ? 0.413 -12.593 4.945 1.00 98.25 197 PHE A N 1
ATOM 1419 C CA . PHE A 1 197 ? 1.155 -11.927 6.011 1.00 98.25 197 PHE A CA 1
ATOM 1420 C C . PHE A 1 197 ? 0.323 -10.839 6.707 1.00 98.25 197 PHE A C 1
ATOM 1422 O O . PHE A 1 197 ? 0.214 -10.827 7.935 1.00 98.25 197 PHE A O 1
ATOM 1429 N N . GLY A 1 198 ? -0.332 -9.964 5.937 1.00 98.00 198 GLY A N 1
ATOM 1430 C CA . GLY A 1 198 ? -1.205 -8.919 6.473 1.00 98.00 198 GLY A CA 1
ATOM 1431 C C . GLY A 1 198 ? -2.394 -9.485 7.257 1.00 98.00 198 GLY A C 1
ATOM 1432 O O . GLY A 1 198 ? -2.723 -8.993 8.339 1.00 98.00 198 GLY A O 1
ATOM 1433 N N . CYS A 1 199 ? -3.010 -10.562 6.762 1.00 97.56 199 CYS A N 1
ATOM 1434 C CA . CYS A 1 199 ? -4.091 -11.256 7.465 1.00 97.56 199 CYS A CA 1
ATOM 1435 C C . CYS A 1 199 ? -3.609 -11.901 8.773 1.00 97.56 199 CYS A C 1
ATOM 1437 O O . CYS A 1 199 ? -4.289 -11.798 9.797 1.00 97.56 199 CYS A O 1
ATOM 1439 N N . LEU A 1 200 ? -2.429 -12.528 8.768 1.00 97.38 200 LEU A N 1
ATOM 1440 C CA . LEU A 1 200 ? -1.836 -13.132 9.959 1.00 97.38 200 LEU A CA 1
ATOM 1441 C C . LEU A 1 200 ? -1.533 -12.071 11.025 1.00 97.38 200 LEU A C 1
ATOM 1443 O O . LEU A 1 200 ? -1.932 -12.235 12.179 1.00 97.38 200 LEU A O 1
ATOM 1447 N N . ALA A 1 201 ? -0.919 -10.948 10.639 1.00 96.69 201 ALA A N 1
ATOM 1448 C CA . ALA A 1 201 ? -0.675 -9.817 11.535 1.00 96.69 201 ALA A CA 1
ATOM 1449 C C . ALA A 1 201 ? -1.979 -9.319 12.184 1.00 96.69 201 ALA A C 1
ATOM 1451 O O . ALA A 1 201 ? -2.044 -9.072 13.393 1.00 96.69 201 ALA A O 1
ATOM 1452 N N . LEU A 1 202 ? -3.058 -9.246 11.401 1.00 95.56 202 LEU A N 1
ATOM 1453 C CA . LEU A 1 202 ? -4.373 -8.844 11.883 1.00 95.56 202 LEU A CA 1
ATOM 1454 C C . LEU A 1 202 ? -4.970 -9.839 12.887 1.00 95.56 202 LEU A C 1
ATOM 1456 O O . LEU A 1 202 ? -5.546 -9.408 13.890 1.00 95.56 202 LEU A O 1
ATOM 1460 N N . VAL A 1 203 ? -4.816 -11.148 12.671 1.00 95.38 203 VAL A N 1
ATOM 1461 C CA . VAL A 1 203 ? -5.226 -12.182 13.640 1.00 95.38 203 VAL A CA 1
ATOM 1462 C C . VAL A 1 203 ? -4.428 -12.045 14.938 1.00 95.38 203 VAL A C 1
ATOM 1464 O O . VAL A 1 203 ? -5.024 -11.958 16.014 1.00 95.38 203 VAL A O 1
ATOM 1467 N N . LEU A 1 204 ? -3.101 -11.924 14.848 1.00 94.50 204 LEU A N 1
ATOM 1468 C CA . LEU A 1 204 ? -2.214 -11.779 16.007 1.00 94.50 204 LEU A CA 1
ATOM 1469 C C . LEU A 1 204 ? -2.527 -10.514 16.823 1.00 94.50 204 LEU A C 1
ATOM 1471 O O . LEU A 1 204 ? -2.537 -10.555 18.056 1.00 94.50 204 LEU A O 1
ATOM 1475 N N . SER A 1 205 ? -2.899 -9.412 16.162 1.00 93.38 205 SER A N 1
ATOM 1476 C CA . SER A 1 205 ? -3.277 -8.162 16.840 1.00 93.38 205 SER A CA 1
ATOM 1477 C C . SER A 1 205 ? -4.477 -8.313 17.790 1.00 93.38 205 SER A C 1
ATOM 1479 O O . SER A 1 205 ? -4.565 -7.609 18.799 1.00 93.38 205 SER A O 1
ATOM 1481 N N . ARG A 1 206 ? -5.389 -9.263 17.524 1.00 87.62 206 ARG A N 1
ATOM 1482 C CA . ARG A 1 206 ? -6.569 -9.519 18.371 1.00 87.62 206 ARG A CA 1
ATOM 1483 C C . ARG A 1 206 ? -6.205 -10.175 19.700 1.00 87.62 206 ARG A C 1
ATOM 1485 O O . ARG A 1 206 ? -6.893 -9.940 20.693 1.00 87.62 206 ARG A O 1
ATOM 1492 N N . HIS A 1 207 ? -5.145 -10.980 19.724 1.00 83.69 207 HIS A N 1
ATOM 1493 C CA . HIS A 1 207 ? -4.699 -11.665 20.936 1.00 83.69 207 HIS A CA 1
ATOM 1494 C C . HIS A 1 207 ? -4.009 -10.706 21.913 1.00 83.69 207 HIS A C 1
ATOM 1496 O O . HIS A 1 207 ? -4.222 -10.818 23.120 1.00 83.69 207 HIS A O 1
ATOM 1502 N N . GLY A 1 208 ? -3.261 -9.719 21.406 1.00 73.88 208 GLY A N 1
ATOM 1503 C CA . GLY A 1 208 ? -2.596 -8.708 22.236 1.00 73.88 208 GLY A CA 1
ATOM 1504 C C . GLY A 1 208 ? -3.571 -7.788 22.982 1.00 73.88 208 GLY A C 1
ATOM 1505 O O . GLY A 1 208 ? -3.385 -7.518 24.166 1.00 73.88 208 GLY A O 1
ATOM 1506 N N . ALA A 1 209 ? -4.668 -7.379 22.335 1.00 67.00 209 ALA A N 1
ATOM 1507 C CA . ALA A 1 209 ? -5.635 -6.436 22.910 1.00 67.00 209 ALA A CA 1
ATOM 1508 C C . ALA A 1 209 ? -6.414 -6.981 24.127 1.00 67.00 209 ALA A C 1
ATOM 1510 O O . ALA A 1 209 ? -6.925 -6.205 24.929 1.00 67.00 209 ALA A O 1
ATOM 1511 N N . ARG A 1 210 ? -6.499 -8.308 24.304 1.00 65.56 210 ARG A N 1
ATOM 1512 C CA . ARG A 1 210 ? -7.168 -8.923 25.468 1.00 65.56 210 ARG A CA 1
ATOM 1513 C C . ARG A 1 210 ? -6.320 -8.889 26.749 1.00 65.56 210 ARG A C 1
ATOM 1515 O O . ARG A 1 210 ? -6.848 -9.177 27.816 1.00 65.56 210 ARG A O 1
ATOM 1522 N N . ARG A 1 211 ? -5.028 -8.544 26.661 1.00 61.03 211 ARG A N 1
ATOM 1523 C CA . ARG A 1 211 ? -4.061 -8.617 27.773 1.00 61.03 211 ARG A CA 1
ATOM 1524 C C . ARG A 1 211 ? -3.803 -7.294 28.511 1.00 61.03 211 ARG A C 1
ATOM 1526 O O . ARG A 1 211 ? -2.877 -7.237 29.309 1.00 61.03 211 ARG A O 1
ATOM 1533 N N . GLN A 1 212 ? -4.661 -6.279 28.366 1.00 58.81 212 GLN A N 1
ATOM 1534 C CA . GLN A 1 212 ? -4.650 -5.100 29.254 1.00 58.81 212 GLN A CA 1
ATOM 1535 C C . GLN A 1 212 ? -5.689 -5.139 30.411 1.00 58.81 212 GLN A C 1
ATOM 1537 O O . GLN A 1 212 ? -6.485 -4.211 30.532 1.00 58.81 212 GLN A O 1
ATOM 1542 N N . PRO A 1 213 ? -5.729 -6.163 31.297 1.00 54.66 213 PRO A N 1
ATOM 1543 C CA . PRO A 1 213 ? -6.481 -6.075 32.555 1.00 54.66 213 PRO A CA 1
ATOM 1544 C C . PRO A 1 213 ? -5.902 -5.079 33.569 1.00 54.66 213 PRO A C 1
ATOM 1546 O O . PRO A 1 213 ? -6.630 -4.623 34.444 1.00 54.66 213 PRO A O 1
ATOM 1549 N N . TRP A 1 214 ? -4.606 -4.763 33.489 1.00 55.81 214 TRP A N 1
ATOM 1550 C CA . TRP A 1 214 ? -3.883 -4.199 34.634 1.00 55.81 214 TRP A CA 1
ATOM 1551 C C . TRP A 1 214 ? -4.113 -2.692 34.861 1.00 55.81 214 TRP A C 1
ATOM 1553 O O . TRP A 1 214 ? -4.104 -2.242 36.001 1.00 55.81 214 TRP A O 1
ATOM 1563 N N . GLU A 1 215 ? -4.417 -1.919 33.814 1.00 57.56 215 GLU A N 1
ATOM 1564 C CA . GLU A 1 215 ? -4.595 -0.456 33.915 1.00 57.56 215 GLU A CA 1
ATOM 1565 C C . GLU A 1 215 ? -5.936 -0.032 34.543 1.00 57.56 215 GLU A C 1
ATOM 1567 O O . GLU A 1 215 ? -6.089 1.114 34.952 1.00 57.56 215 GLU A O 1
ATOM 1572 N N . ARG A 1 216 ? -6.915 -0.941 34.688 1.00 55.41 216 ARG A N 1
ATOM 1573 C CA . ARG A 1 216 ? -8.165 -0.641 35.419 1.00 55.41 216 ARG A CA 1
ATOM 1574 C C . ARG A 1 216 ? -8.025 -0.724 36.937 1.00 55.41 216 ARG A C 1
ATOM 1576 O O . ARG A 1 216 ? -8.954 -0.327 37.634 1.00 55.41 216 ARG A O 1
ATOM 1583 N N . GLN A 1 217 ? -6.916 -1.250 37.452 1.00 55.12 217 GLN A N 1
ATOM 1584 C CA . GLN A 1 217 ? -6.779 -1.515 38.883 1.00 55.12 217 GLN A CA 1
ATOM 1585 C C . GLN A 1 217 ? -6.090 -0.371 39.648 1.00 55.12 217 GLN A C 1
ATOM 1587 O O . GLN A 1 217 ? -6.230 -0.294 40.863 1.00 55.12 217 GLN A O 1
ATOM 1592 N N . THR A 1 218 ? -5.430 0.565 38.957 1.00 58.41 218 THR A N 1
ATOM 1593 C CA . THR A 1 218 ? -4.739 1.718 39.571 1.00 58.41 218 THR A CA 1
ATOM 1594 C C . THR A 1 218 ? -5.622 2.947 39.821 1.00 58.41 218 THR A C 1
ATOM 1596 O O . THR A 1 218 ? -5.282 3.759 40.677 1.00 58.41 218 THR A O 1
ATOM 1599 N N . ASP A 1 219 ? -6.792 3.058 39.180 1.00 58.81 219 ASP A N 1
ATOM 1600 C CA . ASP A 1 219 ? -7.737 4.167 39.428 1.00 58.81 219 ASP A CA 1
ATOM 1601 C C . ASP A 1 219 ? -8.770 3.866 40.526 1.00 58.81 219 ASP A C 1
ATOM 1603 O O . ASP A 1 219 ? -9.539 4.740 40.924 1.00 58.81 219 ASP A O 1
ATOM 1607 N N . GLN A 1 220 ? -8.751 2.661 41.101 1.00 58.19 220 GLN A N 1
ATOM 1608 C CA . GLN A 1 220 ? -9.443 2.379 42.360 1.00 58.19 220 GLN A CA 1
ATOM 1609 C C . GLN A 1 220 ? -8.516 2.637 43.553 1.00 58.19 220 GLN A C 1
ATOM 1611 O O . GLN A 1 220 ? -8.430 1.825 44.468 1.00 58.19 220 GLN A O 1
ATOM 1616 N N . THR A 1 221 ? -7.822 3.779 43.568 1.00 60.59 221 THR A N 1
ATOM 1617 C CA . THR A 1 221 ? -7.296 4.297 44.836 1.00 60.59 221 THR A CA 1
ATOM 1618 C C . THR A 1 221 ? -8.503 4.818 45.621 1.00 60.59 221 THR A C 1
ATOM 1620 O O . THR A 1 221 ? -9.164 5.755 45.163 1.00 60.59 221 THR A O 1
ATOM 1623 N N . PRO A 1 222 ? -8.874 4.216 46.761 1.00 58.94 222 PRO A N 1
ATOM 1624 C CA . PRO A 1 222 ? -10.091 4.586 47.463 1.00 58.94 222 PRO A CA 1
ATOM 1625 C C . PRO A 1 222 ? -9.961 6.008 48.027 1.00 58.94 222 PRO A C 1
ATOM 1627 O O . PRO A 1 222 ? -9.425 6.217 49.109 1.00 58.94 222 PRO A O 1
ATOM 1630 N N . GLN A 1 223 ? -10.568 6.996 47.361 1.00 58.78 223 GLN A N 1
ATOM 1631 C CA . GLN A 1 223 ? -10.889 8.303 47.965 1.00 58.78 223 GLN A CA 1
ATOM 1632 C C . GLN A 1 223 ? -11.943 8.196 49.093 1.00 58.78 223 GLN A C 1
ATOM 1634 O O . GLN A 1 223 ? -12.419 9.201 49.621 1.00 58.78 223 GLN A O 1
ATOM 1639 N N . ALA A 1 224 ? -12.307 6.980 49.506 1.00 57.09 224 ALA A N 1
ATOM 1640 C CA . ALA A 1 224 ? -13.342 6.711 50.493 1.00 57.09 224 ALA A CA 1
ATOM 1641 C C . ALA A 1 224 ? -12.903 6.893 51.958 1.00 57.09 224 ALA A C 1
ATOM 1643 O O . ALA A 1 224 ? -13.737 6.711 52.841 1.00 57.09 224 ALA A O 1
ATOM 1644 N N . GLN A 1 225 ? -11.652 7.264 52.259 1.00 57.50 225 GLN A N 1
ATOM 1645 C CA . GLN A 1 225 ? -11.174 7.231 53.650 1.00 57.50 225 GLN A CA 1
ATOM 1646 C C . GLN A 1 225 ? -10.957 8.580 54.348 1.00 57.50 225 GLN A C 1
ATOM 1648 O O . GLN A 1 225 ? -10.553 8.574 55.504 1.00 57.50 225 GLN A O 1
ATOM 1653 N N . ASN A 1 226 ? -11.293 9.726 53.736 1.00 58.72 226 ASN A N 1
ATOM 1654 C CA . ASN A 1 226 ? -11.046 11.036 54.372 1.00 58.72 226 ASN A CA 1
ATOM 1655 C C . ASN A 1 226 ? -12.288 11.913 54.646 1.00 58.72 226 ASN A C 1
ATOM 1657 O O . ASN A 1 226 ? -12.171 13.122 54.815 1.00 58.72 226 ASN A O 1
ATOM 1661 N N . ARG A 1 227 ? -13.496 11.327 54.720 1.00 58.59 227 ARG A N 1
ATOM 1662 C CA . ARG A 1 227 ? -14.747 12.053 55.057 1.00 58.59 227 ARG A CA 1
ATOM 1663 C C . ARG A 1 227 ? -15.371 11.701 56.422 1.00 58.59 227 ARG A C 1
ATOM 1665 O O . ARG A 1 227 ? -16.558 11.943 56.606 1.00 58.59 227 ARG A O 1
ATOM 1672 N N . ARG A 1 228 ? -14.627 11.140 57.390 1.00 57.56 228 ARG A N 1
ATOM 1673 C CA . ARG A 1 228 ? -15.213 10.698 58.684 1.00 57.56 228 ARG A CA 1
ATOM 1674 C C . ARG A 1 228 ? -14.715 11.348 59.982 1.00 57.56 228 ARG A C 1
ATOM 1676 O O . ARG A 1 228 ? -15.159 10.913 61.035 1.00 57.56 228 ARG A O 1
ATOM 1683 N N . HIS A 1 229 ? -13.926 12.423 59.962 1.00 57.16 229 HIS A N 1
ATOM 1684 C CA . HIS A 1 229 ? -13.620 13.157 61.202 1.00 57.16 229 HIS A CA 1
ATOM 1685 C C . HIS A 1 229 ? -13.651 14.678 61.026 1.00 57.16 229 HIS A C 1
ATOM 1687 O O . HIS A 1 229 ? -12.622 15.333 60.911 1.00 57.16 229 HIS A O 1
ATOM 1693 N N . LYS A 1 230 ? -14.852 15.258 61.069 1.00 60.78 230 LYS A N 1
ATOM 1694 C CA . LYS A 1 230 ? -15.056 16.552 61.730 1.00 60.78 230 LYS A CA 1
ATOM 1695 C C . LYS A 1 230 ? -16.249 16.391 62.664 1.00 60.78 230 LYS A C 1
ATOM 1697 O O . LYS A 1 230 ? -17.393 16.414 62.225 1.00 60.78 230 LYS A O 1
ATOM 1702 N N . SER A 1 231 ? -15.933 16.104 63.925 1.00 62.25 231 SER A N 1
ATOM 1703 C CA . SER A 1 231 ? -16.885 16.132 65.032 1.00 62.25 231 SER A CA 1
ATOM 1704 C C . SER A 1 231 ? -17.322 17.583 65.260 1.00 62.25 231 SER A C 1
ATOM 1706 O O . SER A 1 231 ? -16.454 18.459 65.227 1.00 62.25 231 SER A O 1
ATOM 1708 N N . PRO A 1 232 ? -18.615 17.862 65.483 1.00 64.88 232 PRO A N 1
ATOM 1709 C CA . PRO A 1 232 ? -19.036 19.127 66.061 1.00 64.88 232 PRO A CA 1
ATOM 1710 C C . PRO A 1 232 ? -18.597 19.140 67.531 1.00 64.88 232 PRO A C 1
ATOM 1712 O O . PRO A 1 232 ? -18.842 18.174 68.255 1.00 64.88 232 PRO A O 1
ATOM 1715 N N . ALA A 1 233 ? -17.888 20.191 67.933 1.00 67.31 233 ALA A N 1
ATOM 1716 C CA . ALA A 1 233 ? -17.716 20.550 69.331 1.00 67.31 233 ALA A CA 1
ATOM 1717 C C . ALA A 1 233 ? -18.575 21.790 69.596 1.00 67.31 233 ALA A C 1
ATOM 1719 O O . ALA A 1 233 ? -18.688 22.660 68.727 1.00 67.31 233 ALA A O 1
ATOM 1720 N N . GLU A 1 234 ? -19.203 21.727 70.761 1.00 57.94 234 GLU A N 1
ATOM 1721 C CA . GLU A 1 234 ? -20.193 22.597 71.400 1.00 57.94 234 GLU A CA 1
ATOM 1722 C C . GLU A 1 234 ? -19.814 24.081 71.481 1.00 57.94 234 GLU A C 1
ATOM 1724 O O . GLU A 1 234 ? -18.604 24.398 71.567 1.00 57.94 234 GLU A O 1
#

Secondary structure (DSSP, 8-state):
--HHHHHHHHHHHHHTTHHHHTT--HHHHHHHHHHHHHHHHHHHHHTT--IIIIIHHHHHHHHHHHHHHHHT-SS--TTHHHHHHHHHHHHHHHHHHHHH-GGGHHHHHHHHHHHHHHHHHHHHHGGGS----S-SS-HHHHHHHHHH-HHHHHHHHTT--GGGSHHHHHHH-GGG--TTT-----HHHHHHHHHHHHHHHHHHHHHHHTT--GGGSSS---GGGSSS------